Protein AF-A0A0F9FAR4-F1 (afdb_monomer_lite)

Organism: NCBI:txid412755

Secondary structure (DSSP, 8-state):
----EE-SS-HHHHHHHHHHH-THHHHHGGGEEE---EEEEEEE--TT-SS-PEEEEEEEEEEEE----EEES--TTS--EEE--SS---EEEEEEESSSBTT-S-EEEEES--PPP-SS--HHHHHHHHHHHHHHHHHHS-HHHHHHHHHHHHHH-SS--HHHHHHHTT---TTHHHHHHHHHHHH-BSSS--SSTTS-SSB-TT------HHHHHHHHHHHHTTSSB--

Structure (mmCIF, N/CA/C/O backbone):
data_AF-A0A0F9FAR4-F1
#
_entry.id   AF-A0A0F9FAR4-F1
#
loop_
_atom_site.group_PDB
_atom_site.id
_atom_site.type_symbol
_atom_site.label_atom_id
_atom_site.label_alt_id
_atom_site.label_comp_id
_atom_site.label_asym_id
_atom_site.label_entity_id
_atom_site.label_seq_id
_atom_site.pdbx_PDB_ins_c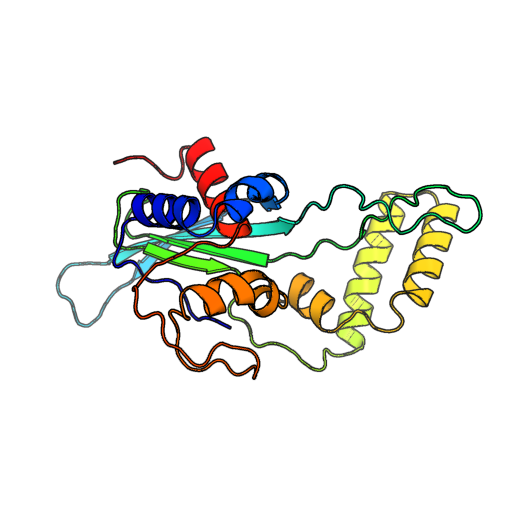ode
_atom_site.Cartn_x
_atom_site.Cartn_y
_atom_site.Cartn_z
_atom_site.occupancy
_atom_site.B_iso_or_equiv
_atom_site.auth_seq_id
_atom_site.auth_comp_id
_atom_site.auth_asym_id
_atom_site.auth_atom_id
_atom_site.pdbx_PDB_model_num
ATOM 1 N N . MET A 1 1 ? -12.520 2.841 -6.872 1.00 35.97 1 MET A N 1
ATOM 2 C CA . MET A 1 1 ? -11.633 2.098 -5.944 1.00 35.97 1 MET A CA 1
ATOM 3 C C . MET A 1 1 ? -12.341 2.056 -4.601 1.00 35.97 1 MET A C 1
ATOM 5 O O . MET A 1 1 ? -13.096 2.980 -4.362 1.00 35.97 1 MET A O 1
ATOM 9 N N . PRO A 1 2 ? -12.183 1.017 -3.770 1.00 42.47 2 PRO A N 1
ATOM 10 C CA . PRO A 1 2 ? -12.856 0.988 -2.475 1.00 42.47 2 PRO A CA 1
ATOM 11 C C . PRO A 1 2 ? -12.345 2.124 -1.585 1.00 42.47 2 PRO A C 1
ATOM 13 O O . PRO A 1 2 ? -11.135 2.349 -1.514 1.00 42.47 2 PRO A O 1
ATOM 16 N N . ASP A 1 3 ? -13.271 2.843 -0.954 1.00 46.16 3 ASP A N 1
ATOM 17 C CA . ASP A 1 3 ? -13.009 4.199 -0.461 1.00 46.16 3 ASP A CA 1
ATOM 18 C C . ASP A 1 3 ? -12.265 4.263 0.885 1.00 46.16 3 ASP A C 1
ATOM 20 O O . ASP A 1 3 ? -11.496 5.200 1.086 1.00 46.16 3 ASP A O 1
ATOM 24 N N . ALA A 1 4 ? -12.415 3.273 1.775 1.00 55.19 4 ALA A N 1
ATOM 25 C CA . ALA A 1 4 ? -11.557 3.009 2.949 1.00 55.19 4 ALA A CA 1
ATOM 26 C C . ALA A 1 4 ? -12.190 1.934 3.845 1.00 55.19 4 ALA A C 1
ATOM 28 O O . ALA A 1 4 ? -13.387 2.005 4.112 1.00 55.19 4 ALA A O 1
ATOM 29 N N . ILE A 1 5 ? -11.399 1.018 4.415 1.00 61.22 5 ILE A N 1
ATOM 30 C CA . ILE A 1 5 ? -11.894 0.151 5.501 1.00 61.22 5 ILE A CA 1
ATOM 31 C C . ILE A 1 5 ? -12.055 1.043 6.735 1.00 61.22 5 ILE A C 1
ATOM 33 O O . ILE A 1 5 ? -11.088 1.712 7.095 1.00 61.22 5 ILE A O 1
ATOM 37 N N . ALA A 1 6 ? -13.233 1.075 7.364 1.00 60.16 6 ALA A N 1
ATOM 38 C CA . ALA A 1 6 ? -13.484 1.804 8.611 1.00 60.16 6 ALA A CA 1
ATOM 39 C C . ALA A 1 6 ? -13.771 0.825 9.761 1.00 60.16 6 ALA A C 1
ATOM 41 O O . ALA A 1 6 ? -14.422 -0.199 9.560 1.00 60.16 6 ALA A O 1
ATOM 42 N N . GLY A 1 7 ? -13.239 1.120 10.950 1.00 58.81 7 GLY A N 1
ATOM 43 C CA . GLY A 1 7 ? -13.216 0.173 12.060 1.00 58.81 7 GLY A CA 1
ATOM 44 C C . GLY A 1 7 ? -14.545 0.010 12.806 1.00 58.81 7 GLY A C 1
ATOM 45 O O . GLY A 1 7 ? -14.995 0.897 13.527 1.00 58.81 7 GLY A O 1
ATOM 46 N N . THR A 1 8 ? -15.129 -1.178 12.659 1.00 69.75 8 THR A N 1
ATOM 47 C CA . THR A 1 8 ? -16.046 -1.813 13.630 1.00 69.75 8 THR A CA 1
ATOM 48 C C . THR A 1 8 ? -15.292 -2.805 14.529 1.00 69.75 8 THR A C 1
ATOM 50 O O . THR A 1 8 ? -15.739 -3.131 15.621 1.00 69.75 8 THR A O 1
ATOM 53 N N . PHE A 1 9 ? -14.120 -3.256 14.076 1.00 80.81 9 PHE A N 1
ATOM 54 C CA . PHE A 1 9 ? -13.242 -4.216 14.742 1.00 80.81 9 PHE A CA 1
ATOM 55 C C . PHE A 1 9 ? -11.868 -3.590 14.970 1.00 80.81 9 PHE A C 1
ATOM 57 O O . PHE A 1 9 ? -11.457 -2.706 14.211 1.00 80.81 9 PHE A O 1
ATOM 64 N N . THR A 1 10 ? -11.127 -4.068 15.968 1.00 88.75 10 THR A N 1
ATOM 65 C CA . THR A 1 10 ? -9.727 -3.670 16.149 1.00 88.75 10 THR A CA 1
ATOM 66 C C . THR A 1 10 ? -8.869 -4.186 14.998 1.00 88.75 10 THR A C 1
ATOM 68 O O . THR A 1 10 ? -9.212 -5.156 14.314 1.00 88.75 10 THR A O 1
ATOM 71 N N . MET A 1 11 ? -7.717 -3.560 14.768 1.00 87.94 11 MET A N 1
ATOM 72 C CA . MET A 1 11 ? -6.791 -4.025 13.736 1.00 87.94 11 MET A CA 1
ATOM 73 C C . MET A 1 11 ? -6.292 -5.445 14.021 1.00 87.94 11 MET A C 1
ATOM 75 O O . MET A 1 11 ? -6.162 -6.243 13.091 1.00 87.94 11 MET A O 1
ATOM 79 N N . ARG A 1 12 ? -6.090 -5.786 15.302 1.00 90.88 12 ARG A N 1
ATOM 80 C CA . ARG A 1 12 ? -5.756 -7.145 15.751 1.00 90.88 12 ARG A CA 1
ATOM 81 C C . ARG A 1 12 ? -6.822 -8.160 15.327 1.00 90.88 12 ARG A C 1
ATOM 83 O O . ARG A 1 12 ? -6.486 -9.183 14.732 1.00 90.88 12 ARG A O 1
ATOM 90 N N . GLN A 1 13 ? -8.101 -7.857 15.558 1.00 89.31 13 GLN A N 1
ATOM 91 C CA . GLN A 1 13 ? -9.215 -8.717 15.139 1.00 89.31 13 GLN A CA 1
ATOM 92 C C . GLN A 1 13 ? -9.252 -8.891 13.617 1.00 89.31 13 GLN A C 1
ATOM 94 O O . GLN A 1 13 ? -9.409 -10.004 13.120 1.00 89.31 13 GLN A O 1
ATOM 99 N N . VAL A 1 14 ? -9.038 -7.815 12.858 1.00 86.62 14 VAL A N 1
ATOM 100 C CA . VAL A 1 14 ? -9.017 -7.895 11.392 1.00 86.62 14 VAL A CA 1
ATOM 101 C C . VAL A 1 14 ? -7.830 -8.709 10.869 1.00 86.62 14 VAL A C 1
ATOM 103 O O . VAL A 1 14 ? -7.988 -9.456 9.900 1.00 86.62 14 VAL A O 1
ATOM 106 N N . LEU A 1 15 ? -6.652 -8.624 11.493 1.00 89.12 15 LEU A N 1
ATOM 107 C CA . LEU A 1 15 ? -5.517 -9.494 11.163 1.00 89.12 15 LEU A CA 1
ATOM 108 C C . LEU A 1 15 ? -5.861 -10.966 11.414 1.00 89.12 15 LEU A C 1
ATOM 110 O O . LEU A 1 15 ? -5.633 -11.792 10.529 1.00 89.12 15 LEU A O 1
ATOM 114 N N . PHE A 1 16 ? -6.482 -11.273 12.556 1.00 89.56 16 PHE A N 1
ATOM 115 C CA . PHE A 1 16 ? -6.959 -12.618 12.870 1.00 89.56 16 PHE A CA 1
ATOM 116 C C . PHE A 1 16 ? -7.955 -13.125 11.816 1.00 89.56 16 PHE A C 1
ATOM 118 O O . PHE A 1 16 ? -7.740 -14.186 11.231 1.00 89.56 16 PHE A O 1
ATOM 125 N N . PHE A 1 17 ? -8.987 -12.347 11.472 1.00 84.12 17 PHE A N 1
ATOM 126 C CA . PHE A 1 17 ? -9.944 -12.722 10.422 1.00 84.12 17 PHE A CA 1
ATOM 127 C C . PHE A 1 17 ? -9.264 -12.925 9.069 1.00 84.12 17 PHE A C 1
ATOM 129 O O . PHE A 1 17 ? -9.535 -13.897 8.366 1.00 84.12 17 PHE A O 1
ATOM 136 N N . THR A 1 18 ? -8.329 -12.045 8.712 1.00 83.56 18 THR A N 1
ATOM 137 C CA . THR A 1 18 ? -7.575 -12.173 7.463 1.00 83.56 18 THR A CA 1
ATOM 138 C C . THR A 1 18 ? -6.786 -13.485 7.428 1.00 83.56 18 THR A C 1
ATOM 140 O O . THR A 1 18 ? -6.707 -14.114 6.375 1.00 83.56 18 THR A O 1
ATOM 143 N N . GLN A 1 19 ? -6.233 -13.926 8.561 1.00 86.38 19 GLN A N 1
ATOM 144 C CA . GLN A 1 19 ? -5.484 -15.178 8.657 1.00 86.38 19 GLN A CA 1
ATOM 145 C C . GLN A 1 19 ? -6.402 -16.396 8.542 1.00 86.38 19 GLN A C 1
ATOM 147 O O . GLN A 1 19 ? -6.060 -17.338 7.831 1.00 86.38 19 GLN A O 1
ATOM 152 N N . GLN A 1 20 ? -7.566 -16.356 9.196 1.00 84.62 20 GLN A N 1
ATOM 153 C CA . GLN A 1 20 ? -8.543 -17.447 9.183 1.00 84.62 20 GLN A CA 1
ATOM 154 C C . GLN A 1 20 ? -9.168 -17.650 7.797 1.00 84.62 20 GLN A C 1
ATOM 156 O O . GLN A 1 20 ? -9.237 -18.773 7.306 1.00 84.62 20 GLN A O 1
ATOM 161 N N . TYR A 1 21 ? -9.586 -16.567 7.136 1.00 76.69 21 TYR A N 1
ATOM 162 C CA . TYR A 1 21 ? -10.354 -16.653 5.889 1.00 76.69 21 TYR A CA 1
ATOM 163 C C . TYR A 1 21 ? -9.501 -16.520 4.625 1.00 76.69 21 TYR A C 1
ATOM 165 O O . TYR A 1 21 ? -9.891 -16.992 3.559 1.00 76.69 21 TYR A O 1
ATOM 173 N N . VAL A 1 22 ? -8.333 -15.873 4.710 1.00 77.56 22 VAL A N 1
ATOM 174 C CA . VAL A 1 22 ? -7.497 -15.561 3.540 1.00 77.56 22 VAL A CA 1
ATOM 175 C C . VAL A 1 22 ? -6.007 -15.781 3.838 1.00 77.56 22 VAL A C 1
ATOM 177 O O . VAL A 1 22 ? -5.154 -14.940 3.535 1.00 77.56 22 VAL A O 1
ATOM 180 N N . LYS A 1 23 ? -5.686 -16.948 4.419 1.00 78.69 23 LYS A N 1
ATOM 181 C CA . LYS A 1 23 ? -4.340 -17.350 4.879 1.00 78.69 23 LYS A CA 1
ATOM 182 C C . LYS A 1 23 ? -3.224 -17.087 3.867 1.00 78.69 23 LYS A C 1
ATOM 184 O O . LYS A 1 23 ? -2.159 -16.600 4.240 1.00 78.69 23 LYS A O 1
ATOM 189 N N . ASN A 1 24 ? -3.490 -17.308 2.578 1.00 77.00 24 ASN A N 1
ATOM 190 C CA . ASN A 1 24 ? -2.511 -17.094 1.510 1.00 77.00 24 ASN A CA 1
ATOM 191 C C . ASN A 1 24 ? -1.939 -15.660 1.475 1.00 77.00 24 ASN A C 1
ATOM 193 O O . ASN A 1 24 ? -0.857 -15.438 0.931 1.00 77.00 24 ASN A O 1
ATOM 197 N N . ARG A 1 25 ? -2.617 -14.662 2.053 1.00 77.94 25 ARG A N 1
ATOM 198 C CA . ARG A 1 25 ? -2.091 -13.297 2.160 1.00 77.94 25 ARG A CA 1
ATOM 199 C C . ARG A 1 25 ? -0.971 -13.203 3.191 1.00 77.94 25 ARG A C 1
ATOM 201 O O . ARG A 1 25 ? -0.009 -12.484 2.933 1.00 77.94 25 ARG A O 1
ATOM 208 N N . PHE A 1 26 ? -1.054 -13.959 4.286 1.00 82.75 26 PHE A N 1
ATOM 209 C CA . PHE A 1 26 ? 0.015 -14.069 5.281 1.00 82.75 26 PHE A CA 1
ATOM 210 C C . PHE A 1 26 ? 1.217 -14.871 4.763 1.00 82.75 26 PHE A C 1
ATOM 212 O O . PHE A 1 26 ? 2.359 -14.573 5.099 1.00 82.75 26 PHE A O 1
ATOM 219 N N . ASP A 1 27 ? 1.002 -15.817 3.855 1.00 80.44 27 ASP A N 1
ATOM 220 C CA . ASP A 1 27 ? 2.124 -16.527 3.224 1.00 80.44 27 ASP A CA 1
ATOM 221 C C . ASP A 1 27 ? 2.891 -15.623 2.242 1.00 80.44 27 ASP A C 1
ATOM 223 O O . ASP A 1 27 ? 4.081 -15.804 1.980 1.00 80.44 27 ASP A O 1
ATOM 227 N N . ASN A 1 28 ? 2.207 -14.615 1.692 1.00 79.81 28 ASN A N 1
ATOM 228 C CA . ASN A 1 28 ? 2.724 -13.777 0.616 1.00 79.81 28 ASN A CA 1
ATOM 229 C C . ASN A 1 28 ? 3.105 -12.349 1.034 1.00 79.81 28 ASN A C 1
ATOM 231 O O . ASN A 1 28 ? 3.725 -11.664 0.219 1.00 79.81 28 ASN A O 1
ATOM 235 N N . TYR A 1 29 ? 2.766 -11.874 2.241 1.00 83.31 29 TYR A N 1
ATOM 236 C CA . TYR A 1 29 ? 3.049 -10.482 2.642 1.00 83.31 29 TYR A CA 1
ATOM 237 C C . TYR A 1 29 ? 4.547 -10.187 2.714 1.00 83.31 29 TYR A C 1
ATOM 239 O O . TYR A 1 29 ? 4.961 -9.099 2.339 1.00 83.31 29 TYR A O 1
ATOM 247 N N . LYS A 1 30 ? 5.364 -11.174 3.109 1.00 82.19 30 LYS A N 1
ATOM 248 C CA . LYS A 1 30 ? 6.832 -11.053 3.181 1.00 82.19 30 LYS A CA 1
ATOM 249 C C . LYS A 1 30 ? 7.477 -10.768 1.822 1.00 82.19 30 LYS A C 1
ATOM 251 O O . LYS A 1 30 ? 8.630 -10.365 1.757 1.00 82.19 30 LYS A O 1
ATOM 256 N N . ARG A 1 31 ? 6.740 -11.003 0.730 1.00 80.31 31 ARG A N 1
ATOM 257 C CA . ARG A 1 31 ? 7.160 -10.663 -0.633 1.00 80.31 31 ARG A CA 1
ATOM 258 C C . ARG A 1 31 ? 6.918 -9.197 -0.960 1.00 80.31 31 ARG A C 1
ATOM 260 O O . ARG A 1 31 ? 7.240 -8.788 -2.061 1.00 80.31 31 ARG A O 1
ATOM 267 N N . ASP A 1 32 ? 6.287 -8.418 -0.092 1.00 82.25 32 ASP A N 1
ATOM 268 C CA . ASP A 1 32 ? 6.060 -7.000 -0.327 1.00 82.25 32 ASP A CA 1
ATOM 269 C C . ASP A 1 32 ? 7.103 -6.179 0.424 1.00 82.25 32 ASP A C 1
ATOM 271 O O . ASP A 1 32 ? 7.513 -6.506 1.534 1.00 82.25 32 ASP A O 1
ATOM 275 N N . VAL A 1 33 ? 7.523 -5.076 -0.181 1.00 83.06 33 VAL A N 1
ATOM 276 C CA . VAL A 1 33 ? 8.472 -4.150 0.429 1.00 83.06 33 VAL A CA 1
ATOM 277 C C . VAL A 1 33 ? 7.731 -2.879 0.793 1.00 83.06 33 VAL A C 1
ATOM 279 O O . VAL A 1 33 ? 7.087 -2.261 -0.055 1.00 83.06 33 VAL A O 1
ATOM 282 N N . THR A 1 34 ? 7.841 -2.486 2.057 1.00 85.94 34 THR A N 1
ATOM 283 C CA . THR A 1 34 ? 7.361 -1.203 2.577 1.00 85.94 34 THR A CA 1
ATOM 284 C C . THR A 1 34 ? 8.511 -0.201 2.502 1.00 85.94 34 THR A C 1
ATOM 286 O O . THR A 1 34 ? 9.611 -0.466 2.985 1.00 85.94 34 THR A O 1
ATOM 289 N N . LYS A 1 35 ? 8.291 0.935 1.839 1.00 87.25 35 LYS A N 1
ATOM 290 C CA . LYS A 1 35 ? 9.260 2.036 1.759 1.00 87.25 35 LYS A CA 1
ATOM 291 C C . LYS A 1 35 ? 9.172 2.922 3.005 1.00 87.25 35 LYS A C 1
ATOM 293 O O . LYS A 1 35 ? 8.500 2.592 3.980 1.00 87.25 35 LYS A O 1
ATOM 298 N N . ARG A 1 36 ? 9.868 4.062 2.957 1.00 88.88 36 ARG A N 1
ATOM 299 C CA . ARG A 1 36 ? 9.870 5.087 4.003 1.00 88.88 36 ARG A CA 1
ATOM 300 C C . ARG A 1 36 ? 8.461 5.323 4.549 1.00 88.88 36 ARG A C 1
ATOM 302 O O . ARG A 1 36 ? 7.532 5.587 3.788 1.00 88.88 36 ARG A O 1
ATOM 309 N N . ILE A 1 37 ? 8.360 5.240 5.868 1.00 92.25 37 ILE A N 1
ATOM 310 C CA . ILE A 1 37 ? 7.143 5.494 6.625 1.00 92.25 37 ILE A CA 1
ATOM 311 C C . ILE A 1 37 ? 7.134 6.970 7.012 1.00 92.25 37 ILE A C 1
ATOM 313 O O . ILE A 1 37 ? 8.150 7.517 7.445 1.00 92.25 37 ILE A O 1
ATOM 317 N N . VAL A 1 38 ? 5.994 7.622 6.813 1.00 93.12 38 VAL A N 1
ATOM 318 C CA . VAL A 1 38 ? 5.755 9.014 7.191 1.00 93.12 38 VAL A CA 1
ATOM 319 C C . VAL A 1 38 ? 4.572 9.038 8.145 1.00 93.12 38 VAL A C 1
ATOM 321 O O . VAL A 1 38 ? 3.494 8.562 7.805 1.00 93.12 38 VAL A O 1
ATOM 324 N N . ILE A 1 39 ? 4.770 9.601 9.334 1.00 93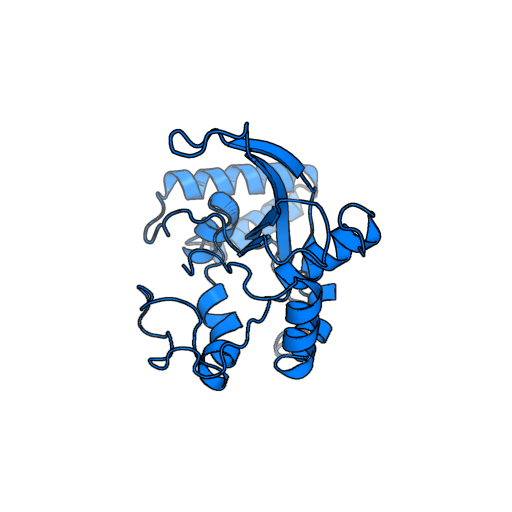.06 39 ILE A N 1
ATOM 325 C CA . ILE A 1 39 ? 3.717 9.762 10.338 1.00 93.06 39 ILE A CA 1
ATOM 326 C C . ILE A 1 39 ? 3.359 11.243 10.400 1.00 93.06 39 ILE A C 1
ATOM 328 O O . ILE A 1 39 ? 4.224 12.091 10.608 1.00 93.06 39 ILE A O 1
ATOM 332 N N . LYS A 1 40 ? 2.079 11.556 10.216 1.00 93.19 40 LYS A N 1
ATOM 333 C CA . LYS A 1 40 ? 1.523 12.906 10.301 1.00 93.19 40 LYS A CA 1
ATOM 334 C C . LYS A 1 40 ? 0.544 12.960 11.464 1.00 93.19 40 LYS A C 1
ATOM 336 O O . LYS A 1 40 ? -0.393 12.166 11.519 1.00 93.19 40 LYS A O 1
ATOM 341 N N . ARG A 1 41 ? 0.730 13.917 12.371 1.00 91.31 41 ARG A N 1
ATOM 342 C CA . ARG A 1 41 ? -0.263 14.255 13.397 1.00 91.31 41 ARG A CA 1
ATOM 343 C C . ARG A 1 41 ? -1.211 15.301 12.812 1.00 91.31 41 ARG A C 1
ATOM 345 O O . ARG A 1 41 ? -0.783 16.401 12.484 1.00 91.31 41 ARG A O 1
ATOM 352 N N . ILE A 1 42 ? -2.477 14.944 12.652 1.00 88.06 42 ILE A N 1
ATOM 353 C CA . ILE A 1 42 ? -3.527 15.784 12.077 1.00 88.06 42 ILE A CA 1
ATOM 354 C C . ILE A 1 42 ? -4.462 16.205 13.205 1.00 88.06 42 ILE A C 1
ATOM 356 O O . ILE A 1 42 ? -5.053 15.359 13.870 1.00 88.06 42 ILE A O 1
ATOM 360 N N . GLN A 1 43 ? -4.624 17.507 13.405 1.00 82.88 43 GLN A N 1
ATOM 361 C CA . GLN A 1 43 ? -5.652 18.046 14.290 1.00 82.88 43 GLN A CA 1
ATOM 362 C C . GLN A 1 43 ? -6.881 18.392 13.448 1.00 82.88 43 GLN A C 1
ATOM 364 O O . GLN A 1 43 ? -6.795 19.180 12.508 1.00 82.88 43 GLN A O 1
ATOM 369 N N . LYS A 1 44 ? -8.023 17.770 13.750 1.00 74.00 44 LYS A N 1
ATOM 370 C CA . LYS A 1 44 ? -9.314 18.103 13.145 1.00 74.00 44 LYS A CA 1
ATOM 371 C C . LYS A 1 44 ? -10.183 18.826 14.157 1.00 74.00 44 LYS A C 1
ATOM 373 O O . LYS A 1 44 ? -10.594 18.242 15.159 1.00 74.00 44 LYS A O 1
ATOM 378 N N . TYR A 1 45 ? -10.506 20.071 13.841 1.00 64.06 45 TYR A N 1
ATOM 379 C CA . TYR A 1 45 ? -11.548 20.820 14.524 1.00 64.06 45 TYR A CA 1
ATOM 380 C C . TYR A 1 45 ? -12.888 20.461 13.890 1.00 64.06 45 TYR A C 1
ATOM 382 O O . TYR A 1 45 ? -13.055 20.537 12.673 1.00 64.06 45 TYR A O 1
ATOM 390 N N . LYS A 1 46 ? -13.821 20.001 14.717 1.00 61.69 46 LYS A N 1
ATOM 391 C CA . LYS A 1 46 ? -15.203 19.748 14.325 1.00 61.69 46 LYS A CA 1
ATOM 392 C C . LYS A 1 46 ? -16.045 20.889 14.877 1.00 61.69 46 LYS A C 1
ATOM 394 O O . LYS A 1 46 ? -16.096 21.054 16.090 1.00 61.69 46 LYS A O 1
ATOM 399 N N . ALA A 1 47 ? -16.646 21.681 13.990 1.00 55.38 47 ALA A N 1
ATOM 400 C CA . ALA A 1 47 ? -17.449 22.847 14.370 1.00 55.38 47 ALA A CA 1
ATOM 401 C C . ALA A 1 47 ? -18.676 22.472 15.229 1.00 55.38 47 ALA A C 1
ATOM 403 O O . ALA A 1 47 ? -19.189 23.298 15.970 1.00 55.38 47 ALA A O 1
ATOM 404 N N . ASP A 1 48 ? -19.109 21.213 15.156 1.00 59.09 48 ASP A N 1
ATOM 405 C CA . ASP A 1 48 ? -20.300 20.634 15.778 1.00 59.09 48 ASP A CA 1
ATOM 406 C C . ASP A 1 48 ? -20.038 19.897 17.110 1.00 59.09 48 ASP A C 1
ATOM 408 O O . ASP A 1 48 ? -20.960 19.304 17.668 1.00 59.09 48 ASP A O 1
ATOM 412 N N . ARG A 1 49 ? -18.805 19.896 17.647 1.00 56.56 49 ARG A N 1
ATOM 413 C CA . ARG A 1 49 ? -18.492 19.259 18.944 1.00 56.56 49 ARG A CA 1
ATOM 414 C C . ARG A 1 49 ? -17.753 20.206 19.899 1.00 56.56 49 ARG A C 1
ATOM 416 O O . ARG A 1 49 ? -16.565 20.459 19.687 1.00 56.56 49 ARG A O 1
ATOM 423 N N . PRO A 1 50 ? -18.390 20.667 20.992 1.00 52.53 50 PRO A N 1
ATOM 424 C CA . PRO A 1 50 ? -17.714 21.435 22.031 1.00 52.53 50 PRO A CA 1
ATOM 425 C C . PRO A 1 50 ? -16.881 20.479 22.901 1.00 52.53 50 PRO A C 1
ATOM 427 O O . PRO A 1 50 ? -17.389 19.856 23.826 1.00 52.53 50 PRO A O 1
ATOM 430 N N . GLY A 1 51 ? -15.607 20.280 22.550 1.00 56.62 51 GLY A N 1
ATOM 431 C CA . GLY A 1 51 ? -14.721 19.364 23.291 1.00 56.62 51 GLY A CA 1
ATOM 432 C C . GLY A 1 51 ? -13.244 19.354 22.880 1.00 56.62 51 GLY A C 1
ATOM 433 O O . GLY A 1 51 ? -12.502 18.473 23.302 1.00 56.62 51 GLY A O 1
ATOM 434 N N . GLY A 1 52 ? -12.801 20.317 22.064 1.00 60.56 52 GLY A N 1
ATOM 435 C CA . GLY A 1 52 ? -11.409 20.427 21.612 1.00 60.56 52 GLY A CA 1
ATOM 436 C C . GLY A 1 52 ? -11.081 19.651 20.322 1.00 60.56 52 GLY A C 1
ATOM 437 O O . GLY A 1 52 ? -11.923 18.932 19.774 1.00 60.56 52 GLY A O 1
ATOM 438 N N . PRO A 1 53 ? -9.865 19.830 19.770 1.00 71.06 53 PRO A N 1
ATOM 439 C CA . PRO A 1 53 ? -9.468 19.218 18.505 1.00 71.06 53 PRO A CA 1
ATOM 440 C C . PRO A 1 53 ? -9.366 17.694 18.615 1.00 71.06 53 PRO A C 1
ATOM 442 O O . PRO A 1 53 ? -8.709 17.158 19.504 1.00 71.06 53 PRO A O 1
ATOM 445 N N . THR A 1 54 ? -9.936 16.976 17.645 1.00 76.25 54 THR A N 1
ATOM 446 C CA . THR A 1 54 ? -9.680 15.539 17.486 1.00 76.25 54 THR A CA 1
ATOM 447 C C . THR A 1 54 ? -8.283 15.348 16.901 1.00 76.25 54 THR A C 1
ATOM 449 O O . THR A 1 54 ? -8.006 15.815 15.794 1.00 76.25 54 THR A O 1
ATOM 452 N N . ILE A 1 55 ? -7.403 14.653 17.619 1.00 82.94 55 ILE A N 1
ATOM 453 C CA . ILE A 1 55 ? -6.080 14.280 17.110 1.00 82.94 55 ILE A CA 1
ATOM 454 C C . ILE A 1 55 ? -6.207 12.958 16.353 1.00 82.94 55 ILE A C 1
ATOM 456 O O . ILE A 1 55 ? -6.740 11.983 16.870 1.00 82.94 55 ILE A O 1
ATOM 460 N N . LEU A 1 56 ? -5.704 12.934 15.123 1.00 88.12 56 LEU A N 1
ATOM 461 C CA . LEU A 1 56 ? -5.570 11.740 14.303 1.00 88.12 56 LEU A CA 1
ATOM 462 C C . LEU A 1 56 ? -4.108 11.558 13.904 1.00 88.12 56 LEU A C 1
ATOM 464 O O . LEU A 1 56 ? -3.413 12.518 13.573 1.00 88.12 56 LEU A O 1
ATOM 468 N N . PHE A 1 57 ? -3.651 10.317 13.869 1.00 90.81 57 PHE A N 1
ATOM 469 C CA . PHE A 1 57 ? -2.357 9.937 13.325 1.00 90.81 57 PHE A CA 1
ATOM 470 C C . PHE A 1 57 ? -2.568 9.313 11.953 1.00 90.81 57 PHE A C 1
ATOM 472 O O . PHE A 1 57 ? -3.206 8.271 11.834 1.00 90.81 57 PHE A O 1
ATOM 479 N N . GLN A 1 58 ? -2.036 9.948 10.913 1.00 92.50 58 GLN A N 1
ATOM 480 C CA . GLN A 1 58 ? -2.016 9.413 9.560 1.00 92.50 58 GLN A CA 1
ATOM 481 C C . GLN A 1 58 ? -0.626 8.863 9.257 1.00 92.50 58 GLN A C 1
ATOM 483 O O . GLN A 1 58 ? 0.352 9.605 9.206 1.00 92.50 58 GLN A O 1
ATOM 488 N N . VAL A 1 59 ? -0.553 7.556 9.054 1.00 92.62 59 VAL A N 1
ATOM 489 C CA . VAL A 1 59 ? 0.664 6.821 8.738 1.00 92.62 59 VAL A CA 1
ATOM 490 C C . VAL A 1 59 ? 0.623 6.450 7.262 1.00 92.62 59 VAL A C 1
ATOM 492 O O . VAL A 1 59 ? -0.277 5.747 6.804 1.00 92.62 59 VAL A O 1
ATOM 495 N N . GLU A 1 60 ? 1.596 6.936 6.508 1.00 92.25 60 GLU A N 1
ATOM 496 C CA . GLU A 1 60 ? 1.709 6.743 5.068 1.00 92.25 60 GLU A CA 1
ATOM 497 C C . GLU A 1 60 ? 2.978 5.968 4.738 1.00 92.25 60 GLU A C 1
ATOM 499 O O . GLU A 1 60 ? 4.041 6.192 5.316 1.00 92.25 60 GLU A O 1
ATOM 504 N N . SER A 1 61 ? 2.885 5.085 3.753 1.00 91.38 61 SER A N 1
ATOM 505 C CA . SER A 1 61 ? 4.043 4.488 3.104 1.00 91.38 61 SER A CA 1
ATOM 506 C C . SER A 1 61 ? 3.714 4.148 1.653 1.00 91.38 61 SER A C 1
ATOM 508 O O . SER A 1 61 ? 2.562 4.205 1.222 1.00 91.38 61 SER A O 1
ATOM 510 N N . LYS A 1 62 ? 4.738 3.768 0.893 1.00 86.94 62 LYS A N 1
ATOM 511 C CA . LYS A 1 62 ? 4.578 3.113 -0.404 1.00 86.94 62 LYS A CA 1
ATOM 512 C C . LYS A 1 62 ? 4.945 1.647 -0.265 1.00 86.94 62 LYS A C 1
ATOM 514 O O . LYS A 1 62 ? 6.031 1.327 0.213 1.00 86.94 62 LYS A O 1
ATOM 519 N N . SER A 1 63 ? 4.070 0.765 -0.723 1.00 85.31 63 SER A N 1
ATOM 520 C CA . SER A 1 63 ? 4.334 -0.667 -0.810 1.00 85.31 63 SER A CA 1
ATOM 521 C C . SER A 1 63 ? 4.469 -1.092 -2.266 1.00 85.31 63 SER A C 1
ATOM 523 O O . SER A 1 63 ? 3.757 -0.583 -3.124 1.00 85.31 63 SER A O 1
ATOM 525 N N . TYR A 1 64 ? 5.364 -2.029 -2.560 1.00 83.25 64 TYR A N 1
ATOM 526 C CA . TYR A 1 64 ? 5.426 -2.677 -3.869 1.00 83.25 64 TYR A CA 1
ATOM 527 C C . TYR A 1 64 ? 5.707 -4.170 -3.714 1.00 83.25 64 TYR A C 1
ATOM 529 O O . TYR A 1 64 ? 6.388 -4.573 -2.768 1.00 83.25 64 TYR A O 1
ATOM 537 N N . PRO A 1 65 ? 5.194 -5.010 -4.623 1.00 76.88 65 PRO A N 1
ATOM 538 C CA . PRO A 1 65 ? 5.483 -6.428 -4.597 1.00 76.88 65 PRO A CA 1
ATOM 539 C C . PRO A 1 65 ? 6.905 -6.685 -5.099 1.00 76.88 65 PRO A C 1
ATOM 541 O O . PRO A 1 65 ? 7.263 -6.327 -6.221 1.00 76.88 65 PRO A O 1
ATOM 544 N N . GLN A 1 66 ? 7.709 -7.349 -4.282 1.00 71.88 66 GLN A N 1
ATOM 545 C CA . GLN A 1 66 ? 8.954 -7.984 -4.678 1.00 71.88 66 GLN A CA 1
ATOM 546 C C . GLN A 1 66 ? 8.639 -9.393 -5.169 1.00 71.88 66 GLN A C 1
ATOM 548 O O . GLN A 1 66 ? 8.579 -10.378 -4.433 1.00 71.88 66 GLN A O 1
ATOM 553 N N . TYR A 1 67 ? 8.416 -9.486 -6.471 1.00 62.19 67 TYR A N 1
ATOM 554 C CA . TYR A 1 67 ? 8.424 -10.772 -7.135 1.00 62.19 67 TYR A CA 1
ATOM 555 C C . TYR A 1 67 ? 9.862 -11.295 -7.131 1.00 62.19 67 TYR A C 1
ATOM 557 O O . TYR A 1 67 ? 10.734 -10.711 -7.782 1.00 62.19 67 TYR A O 1
ATOM 565 N N . ASN A 1 68 ? 10.114 -12.390 -6.404 1.00 54.06 68 ASN A N 1
ATOM 566 C CA . ASN A 1 68 ? 11.238 -13.269 -6.734 1.00 54.06 68 ASN A CA 1
ATOM 567 C C . ASN A 1 68 ? 11.170 -13.564 -8.239 1.00 54.06 68 ASN A C 1
ATOM 569 O O . ASN A 1 68 ? 10.054 -13.604 -8.770 1.00 54.06 68 ASN A O 1
ATOM 573 N N . PRO A 1 69 ? 12.307 -13.728 -8.940 1.00 50.53 69 PRO A N 1
ATOM 574 C CA . PRO A 1 69 ? 12.281 -13.980 -10.374 1.00 50.53 69 PRO A CA 1
ATOM 575 C C . PRO A 1 69 ? 11.314 -15.131 -10.649 1.00 50.53 69 PRO A C 1
ATOM 577 O O . PRO A 1 69 ? 11.531 -16.255 -10.198 1.00 50.53 69 PRO A O 1
ATOM 580 N N . TYR A 1 70 ? 10.213 -14.844 -11.347 1.00 47.41 70 TYR A N 1
ATOM 581 C CA . TYR A 1 70 ? 9.351 -15.909 -11.821 1.00 47.41 70 TYR A CA 1
ATOM 582 C C . TYR A 1 70 ? 10.152 -16.605 -12.907 1.00 47.41 70 TYR A C 1
ATOM 584 O O . TYR A 1 70 ? 10.553 -15.980 -13.895 1.00 47.41 70 TYR A O 1
ATOM 592 N N . PHE A 1 71 ? 10.430 -17.889 -12.713 1.00 45.22 71 PHE A N 1
ATOM 593 C CA . PHE A 1 71 ? 10.898 -18.704 -13.813 1.00 45.22 71 PHE A CA 1
ATOM 594 C C . PHE A 1 71 ? 9.756 -18.778 -14.826 1.00 45.22 71 PHE A C 1
ATOM 596 O O . PHE A 1 71 ? 8.708 -19.370 -14.576 1.00 45.22 71 PHE A O 1
ATOM 603 N N . THR A 1 72 ? 9.925 -18.089 -15.948 1.00 49.62 72 THR A N 1
ATOM 604 C CA . THR A 1 72 ? 9.000 -18.201 -17.078 1.00 49.62 72 THR A CA 1
ATOM 605 C C . THR A 1 72 ? 9.113 -19.589 -17.706 1.00 49.62 72 THR A C 1
ATOM 607 O O . THR A 1 72 ? 10.053 -20.339 -17.420 1.00 49.62 72 THR A O 1
ATOM 610 N N . ARG A 1 73 ? 8.135 -19.935 -18.558 1.00 50.16 73 ARG A N 1
ATOM 611 C CA . ARG A 1 73 ? 8.127 -21.168 -19.362 1.00 50.16 73 ARG A CA 1
ATOM 612 C C . ARG A 1 73 ? 9.531 -21.419 -19.928 1.00 50.16 73 ARG A C 1
ATOM 614 O O . ARG A 1 73 ? 10.151 -20.484 -20.441 1.00 50.16 73 ARG A O 1
ATOM 621 N N . LYS A 1 74 ? 10.022 -22.658 -19.795 1.00 60.31 74 LYS A N 1
ATOM 622 C CA . LYS A 1 74 ? 11.342 -23.067 -20.298 1.00 60.31 74 LYS A CA 1
ATOM 623 C C . LYS A 1 74 ? 11.507 -22.587 -21.745 1.00 60.31 74 LYS A C 1
ATOM 625 O O . LYS A 1 74 ? 10.568 -22.690 -22.537 1.00 60.31 74 LYS A O 1
ATOM 630 N N . ASP A 1 75 ? 12.667 -22.021 -22.075 1.00 66.00 75 ASP A N 1
ATOM 631 C CA . ASP A 1 75 ? 12.966 -21.649 -23.458 1.00 66.00 75 ASP A CA 1
ATOM 632 C C . ASP A 1 75 ? 12.998 -22.900 -24.361 1.00 66.00 75 ASP A C 1
ATOM 634 O O . ASP A 1 75 ? 12.933 -24.034 -23.884 1.00 66.00 75 ASP A O 1
ATOM 638 N N . LYS A 1 76 ? 13.127 -22.715 -25.682 1.00 66.00 76 LYS A N 1
ATOM 639 C CA . LYS A 1 76 ? 13.226 -23.832 -26.645 1.00 66.00 76 LYS A CA 1
ATOM 640 C C . LYS A 1 76 ? 14.391 -24.806 -26.356 1.00 66.00 76 LYS A C 1
ATOM 642 O O . LYS A 1 76 ? 14.476 -25.839 -27.002 1.00 66.00 76 LYS A O 1
ATOM 647 N N . ARG A 1 77 ? 15.292 -24.475 -25.420 1.00 73.12 77 ARG A N 1
ATOM 648 C CA . ARG A 1 77 ? 16.445 -25.274 -24.981 1.00 73.12 77 ARG A CA 1
ATOM 649 C C . ARG A 1 77 ? 16.287 -25.795 -23.543 1.00 73.12 77 ARG A C 1
ATOM 651 O O . ARG A 1 77 ? 17.263 -26.223 -22.941 1.00 73.12 77 ARG A O 1
ATOM 658 N N . GLY A 1 78 ? 15.086 -25.727 -22.964 1.00 70.75 78 GLY A N 1
ATOM 659 C CA . GLY A 1 78 ? 14.790 -26.264 -21.634 1.00 70.75 78 GLY A CA 1
ATOM 660 C C . GLY A 1 78 ? 15.227 -25.387 -20.454 1.00 70.75 78 GLY A C 1
ATOM 661 O O . GLY A 1 78 ? 15.023 -25.784 -19.305 1.00 70.75 78 GLY A O 1
ATOM 662 N N . ARG A 1 79 ? 15.790 -24.194 -20.688 1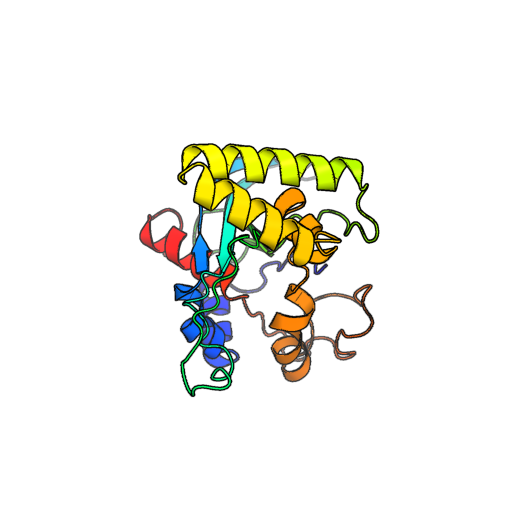.00 69.69 79 ARG A N 1
ATOM 663 C CA . ARG A 1 79 ? 16.314 -23.330 -19.618 1.00 69.69 79 ARG A CA 1
ATOM 664 C C . ARG A 1 79 ? 15.215 -22.459 -19.030 1.00 69.69 79 ARG A C 1
ATOM 666 O O . ARG A 1 79 ? 14.442 -21.836 -19.761 1.00 69.69 79 ARG A O 1
ATOM 673 N N . LEU A 1 80 ? 15.171 -22.379 -17.703 1.00 56.59 80 LEU A N 1
ATOM 674 C CA . LEU A 1 80 ? 14.271 -21.470 -17.003 1.00 56.59 80 LEU A CA 1
ATOM 675 C C . LEU A 1 80 ? 14.759 -20.031 -17.207 1.00 56.59 80 LEU A C 1
ATOM 677 O O . LEU A 1 80 ? 15.869 -19.676 -16.815 1.00 56.59 80 LEU A O 1
ATOM 681 N N . ARG A 1 81 ? 13.933 -19.185 -17.824 1.00 51.31 81 ARG A N 1
ATOM 682 C CA . ARG A 1 81 ? 14.229 -17.755 -17.937 1.00 51.31 81 ARG A CA 1
ATOM 683 C C . ARG A 1 81 ? 13.764 -17.054 -16.669 1.00 51.31 81 ARG A C 1
ATOM 685 O O . ARG A 1 81 ? 12.559 -16.995 -16.416 1.00 51.31 81 ARG A O 1
ATOM 692 N N . SER A 1 82 ? 14.702 -16.507 -15.898 1.00 55.19 82 SER A N 1
ATOM 693 C CA . SER A 1 82 ? 14.380 -15.584 -14.813 1.00 55.19 82 SER A CA 1
ATOM 694 C C . SER A 1 82 ? 13.774 -14.315 -15.413 1.00 55.19 82 SER A C 1
ATOM 696 O O . SER A 1 82 ? 14.413 -13.584 -16.170 1.00 55.19 82 SER A O 1
ATOM 698 N N . TYR A 1 83 ? 12.499 -14.068 -15.121 1.00 51.47 83 TYR A N 1
ATOM 699 C CA . TYR A 1 83 ? 11.854 -12.807 -15.451 1.00 51.47 83 TYR A CA 1
ATOM 700 C C . TYR A 1 83 ? 11.573 -12.050 -14.162 1.00 51.47 83 TYR A C 1
ATOM 702 O O . TYR A 1 83 ? 10.800 -12.491 -13.310 1.00 51.47 83 TYR A O 1
ATOM 710 N N . GLN A 1 84 ? 12.203 -10.890 -14.036 1.00 53.50 84 GLN A N 1
ATOM 711 C CA . GLN A 1 84 ? 11.898 -9.917 -13.004 1.00 53.50 84 GLN A CA 1
ATOM 712 C C . GLN A 1 84 ? 11.469 -8.629 -13.703 1.00 53.50 84 GLN A C 1
ATOM 714 O O . GLN A 1 84 ? 12.199 -8.107 -14.549 1.00 53.50 84 GLN A O 1
ATOM 719 N N . ARG A 1 85 ? 10.268 -8.128 -13.385 1.00 52.94 85 ARG A N 1
ATOM 720 C CA . ARG A 1 85 ? 9.868 -6.786 -13.825 1.00 52.94 85 ARG A CA 1
ATOM 721 C C . ARG A 1 85 ? 10.841 -5.783 -13.203 1.00 52.94 85 ARG A C 1
ATOM 723 O O . ARG A 1 85 ? 11.046 -5.792 -11.993 1.00 52.94 85 ARG A O 1
ATOM 730 N N . THR A 1 86 ? 11.442 -4.936 -14.032 1.00 56.31 86 THR A N 1
ATOM 731 C CA . THR A 1 86 ? 12.362 -3.874 -13.594 1.00 56.31 86 THR A CA 1
ATOM 732 C C . THR A 1 86 ? 11.617 -2.680 -13.007 1.00 56.31 86 THR A C 1
ATOM 734 O O . THR A 1 86 ? 12.183 -1.923 -12.221 1.00 56.31 86 THR A O 1
ATOM 737 N N . THR A 1 87 ? 10.343 -2.526 -13.367 1.00 58.50 87 THR A N 1
ATOM 738 C CA . THR A 1 87 ? 9.500 -1.416 -12.943 1.00 58.50 87 THR A CA 1
ATOM 739 C C . THR A 1 87 ? 8.667 -1.809 -11.717 1.00 58.50 87 THR A C 1
ATOM 741 O O . THR A 1 87 ? 7.782 -2.661 -11.828 1.00 58.50 87 THR A O 1
ATOM 744 N N . PRO A 1 88 ? 8.941 -1.235 -10.532 1.00 64.19 88 PRO A N 1
ATOM 745 C CA . PRO A 1 88 ? 8.183 -1.526 -9.320 1.00 64.19 88 PRO A CA 1
ATOM 746 C C . PRO A 1 88 ? 6.781 -0.906 -9.377 1.00 64.19 88 PRO A C 1
ATOM 748 O O . PRO A 1 88 ? 6.618 0.271 -9.701 1.00 64.19 88 PRO A O 1
ATOM 751 N N . HIS A 1 89 ? 5.767 -1.697 -9.023 1.00 72.88 89 HIS A N 1
ATOM 752 C CA . HIS A 1 89 ? 4.392 -1.219 -8.899 1.00 72.88 89 HIS A CA 1
ATOM 753 C C . HIS A 1 89 ? 4.197 -0.630 -7.505 1.00 72.88 89 HIS A C 1
ATOM 755 O O . HIS A 1 89 ? 4.056 -1.382 -6.540 1.00 72.88 89 HIS A O 1
ATOM 761 N N . TYR A 1 90 ? 4.238 0.694 -7.392 1.00 78.31 90 TYR A N 1
ATOM 762 C CA . TYR A 1 90 ? 4.065 1.367 -6.112 1.00 78.31 90 TYR A CA 1
ATOM 763 C C . TYR A 1 90 ? 2.586 1.575 -5.796 1.00 78.31 90 TYR A C 1
ATOM 765 O O . TYR A 1 90 ? 1.831 2.139 -6.578 1.00 78.31 90 TYR A O 1
ATOM 773 N N . TYR A 1 91 ? 2.190 1.168 -4.602 1.00 83.06 91 TYR A N 1
ATOM 774 C CA . TYR A 1 91 ? 0.866 1.399 -4.051 1.00 83.06 91 TYR A CA 1
ATOM 775 C C . TYR A 1 91 ? 1.003 2.246 -2.797 1.00 83.06 91 TYR A C 1
ATOM 777 O O . TYR A 1 91 ? 1.816 1.932 -1.925 1.00 83.06 91 TYR A O 1
ATOM 785 N N . ASP A 1 92 ? 0.202 3.299 -2.684 1.00 82.69 92 ASP A N 1
ATOM 786 C CA . ASP A 1 92 ? 0.156 4.066 -1.443 1.00 82.69 92 ASP A CA 1
ATOM 787 C C . ASP A 1 92 ? -0.565 3.235 -0.375 1.00 82.69 92 ASP A C 1
ATOM 789 O O . ASP A 1 92 ? -1.693 2.800 -0.578 1.00 82.69 92 ASP A O 1
ATOM 793 N N . CYS A 1 93 ? 0.065 3.007 0.770 1.00 86.19 93 CYS A N 1
ATOM 794 C CA . CYS A 1 93 ? -0.581 2.431 1.941 1.00 86.19 93 CYS A CA 1
ATOM 795 C C . CYS A 1 93 ? -0.799 3.553 2.948 1.00 86.19 93 CYS A C 1
ATOM 797 O O . CYS A 1 93 ? 0.160 4.195 3.376 1.00 86.19 93 CYS A O 1
ATOM 799 N N . ILE A 1 94 ? -2.055 3.798 3.315 1.00 88.25 94 ILE A N 1
ATOM 800 C CA . ILE A 1 94 ? -2.402 4.839 4.281 1.00 88.25 94 ILE A CA 1
ATOM 801 C C . ILE A 1 94 ? -3.257 4.226 5.376 1.00 88.25 94 ILE A C 1
ATOM 803 O O . ILE A 1 94 ? -4.278 3.597 5.091 1.00 88.25 94 ILE A O 1
ATOM 807 N N . LEU A 1 95 ? -2.834 4.441 6.615 1.00 89.69 95 LEU A N 1
ATOM 808 C CA . LEU A 1 95 ? -3.573 4.119 7.822 1.00 89.69 95 LEU A CA 1
ATOM 809 C C . LEU A 1 95 ? -3.837 5.404 8.605 1.00 89.69 95 LEU A C 1
ATOM 811 O O . LEU A 1 95 ? -2.977 6.274 8.696 1.00 89.69 95 LEU A O 1
ATOM 815 N N . GLN A 1 96 ? -5.028 5.527 9.165 1.00 89.44 96 GLN A N 1
ATOM 816 C CA . GLN A 1 96 ? -5.408 6.598 10.072 1.00 89.44 96 GLN A CA 1
ATOM 817 C C . GLN A 1 96 ? -5.866 5.977 11.380 1.00 89.44 96 GLN A C 1
ATOM 819 O O . GLN A 1 96 ? -6.624 5.012 11.352 1.00 89.44 96 GLN A O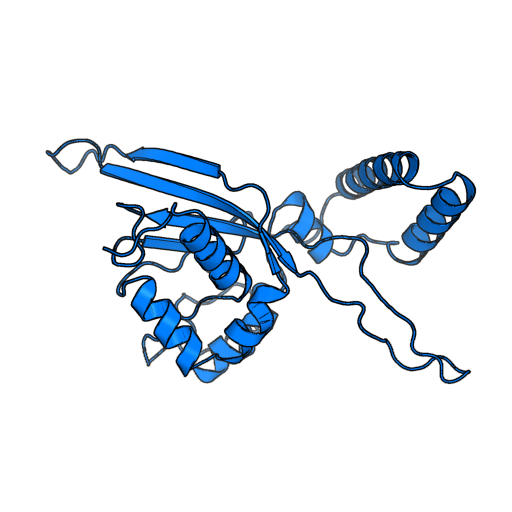 1
ATOM 824 N N . PHE A 1 97 ? -5.444 6.555 12.495 1.00 88.94 97 PHE A N 1
ATOM 825 C CA . PHE A 1 97 ? -5.829 6.134 13.835 1.00 88.94 97 PHE A CA 1
ATOM 826 C C . PHE A 1 97 ? -6.139 7.350 14.704 1.00 88.94 97 PHE A C 1
ATOM 828 O O . PHE A 1 97 ? -5.592 8.427 14.476 1.00 88.94 97 PHE A O 1
ATOM 835 N N . ASP A 1 98 ? -6.960 7.178 15.730 1.00 86.56 98 ASP A N 1
ATOM 836 C CA . ASP A 1 98 ? -7.055 8.115 16.855 1.00 86.56 98 ASP A CA 1
ATOM 837 C C . ASP A 1 98 ? -5.855 7.989 17.813 1.00 86.56 98 ASP A C 1
ATOM 839 O O . ASP A 1 98 ? -5.321 8.985 18.295 1.00 86.56 98 ASP A O 1
ATOM 843 N N . ARG A 1 99 ? -5.367 6.761 18.011 1.00 88.19 99 ARG A N 1
ATOM 844 C CA . ARG A 1 99 ? -4.160 6.406 18.764 1.00 88.19 99 ARG A CA 1
ATOM 845 C C . ARG A 1 99 ? -3.370 5.337 18.016 1.00 88.19 99 ARG A C 1
ATOM 847 O O . ARG A 1 99 ? -3.959 4.437 17.428 1.00 88.19 99 ARG A O 1
ATOM 854 N N . LEU A 1 100 ? -2.040 5.404 18.051 1.00 90.69 100 LEU A N 1
ATOM 855 C CA . LEU A 1 100 ? -1.155 4.440 17.378 1.00 90.69 100 LEU A CA 1
ATOM 856 C C . LEU A 1 100 ? -1.136 3.070 18.090 1.00 90.69 100 LEU A C 1
ATOM 858 O O . LEU A 1 100 ? -0.137 2.664 18.681 1.00 90.69 100 LEU A O 1
ATOM 862 N N . SER A 1 101 ? -2.259 2.360 18.040 1.00 91.38 101 SER A N 1
ATOM 863 C CA . SER A 1 101 ? -2.459 1.054 18.664 1.00 91.38 101 SER A CA 1
ATOM 864 C C . SER A 1 101 ? -3.190 0.109 17.718 1.00 91.38 101 SER A C 1
ATOM 866 O O . SER A 1 101 ? -4.085 0.528 16.984 1.00 91.38 101 SER A O 1
ATOM 868 N N . ILE A 1 102 ? -2.840 -1.178 17.755 1.00 91.94 102 ILE A N 1
ATOM 869 C CA . ILE A 1 102 ? -3.571 -2.213 17.004 1.00 91.94 102 ILE A CA 1
ATOM 870 C C . ILE A 1 102 ? -4.914 -2.584 17.642 1.00 91.94 102 ILE A C 1
ATOM 872 O O . ILE A 1 102 ? -5.745 -3.228 16.998 1.00 91.94 102 ILE A O 1
ATOM 876 N N . ASP A 1 103 ? -5.135 -2.139 18.878 1.00 92.31 103 ASP A N 1
ATOM 877 C CA . ASP A 1 103 ? -6.303 -2.449 19.697 1.00 92.31 103 ASP A CA 1
ATOM 878 C C . ASP A 1 103 ? -7.329 -1.302 19.714 1.00 92.31 103 ASP A C 1
ATOM 880 O O . ASP A 1 103 ? -8.345 -1.371 20.400 1.00 92.31 103 ASP A O 1
ATOM 884 N N . THR A 1 104 ? -7.113 -0.231 18.939 1.00 86.62 104 THR A N 1
ATOM 885 C CA . THR A 1 104 ? -8.176 0.749 18.671 1.00 86.62 104 THR A CA 1
ATOM 886 C C . THR A 1 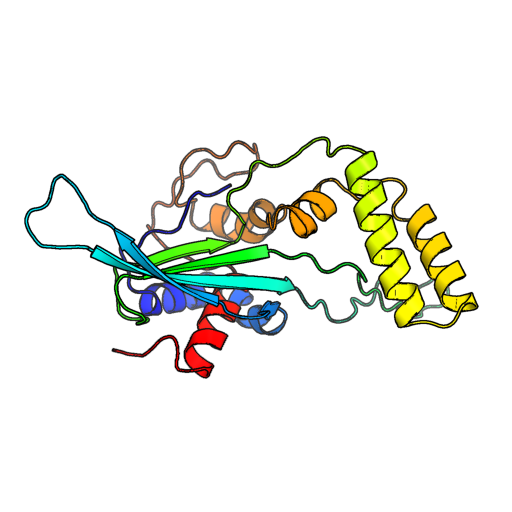104 ? -9.147 0.225 17.615 1.00 86.62 104 THR A C 1
ATOM 888 O O . THR A 1 104 ? -8.740 -0.371 16.615 1.00 86.62 104 THR A O 1
ATOM 891 N N . VAL A 1 105 ? -10.440 0.486 17.810 1.00 85.12 105 VAL A N 1
ATOM 892 C CA . VAL A 1 105 ? -11.470 0.326 16.770 1.00 85.12 105 VAL A CA 1
ATOM 893 C C . VAL A 1 105 ? -11.562 1.567 15.880 1.00 85.12 105 VAL A C 1
ATOM 895 O O . VAL A 1 105 ? -12.122 1.516 14.792 1.00 85.12 105 VAL A O 1
ATOM 898 N N . HIS A 1 106 ? -10.977 2.693 16.290 1.00 85.56 106 HIS A N 1
ATOM 899 C CA . HIS A 1 106 ? -11.041 3.955 15.559 1.00 85.56 106 HIS A CA 1
ATOM 900 C C . HIS A 1 106 ? -9.883 4.083 14.574 1.00 85.56 106 HIS A C 1
ATOM 902 O O . HIS A 1 106 ? -9.008 4.943 14.690 1.00 85.56 106 HIS A O 1
ATOM 908 N N . TRP A 1 107 ? -9.907 3.221 13.562 1.00 86.38 107 TRP A N 1
ATOM 909 C CA . TRP A 1 107 ? -8.939 3.251 12.480 1.00 86.38 107 TRP A CA 1
ATOM 910 C C . TRP A 1 107 ? -9.606 3.274 11.108 1.00 86.38 107 TRP A C 1
ATOM 912 O O . TRP A 1 107 ? -10.765 2.883 10.928 1.00 86.38 107 TRP A O 1
ATOM 922 N N . ARG A 1 108 ? -8.853 3.766 10.122 1.00 83.88 108 ARG A N 1
ATOM 923 C CA . ARG A 1 108 ? -9.199 3.688 8.703 1.00 83.88 108 ARG A CA 1
ATOM 924 C C . ARG A 1 108 ? -7.989 3.281 7.888 1.00 83.88 108 ARG A C 1
ATOM 926 O O . ARG A 1 108 ? -6.877 3.699 8.193 1.00 83.88 108 ARG A O 1
ATOM 933 N N . GLY A 1 109 ? -8.195 2.493 6.841 1.00 81.38 109 GLY A N 1
ATOM 934 C CA . GLY A 1 109 ? -7.098 2.013 6.005 1.00 81.38 109 GLY A CA 1
ATOM 935 C C . GLY A 1 109 ? -7.431 1.988 4.523 1.00 81.38 109 GLY A C 1
ATOM 936 O O . GLY A 1 109 ? -8.550 1.652 4.134 1.00 81.38 109 GLY A O 1
ATOM 937 N N . ARG A 1 110 ? -6.437 2.294 3.684 1.00 78.88 110 ARG A N 1
ATOM 938 C CA . ARG A 1 110 ? -6.523 2.125 2.228 1.00 78.88 110 ARG A CA 1
ATOM 939 C C . ARG A 1 110 ? -5.201 1.679 1.609 1.00 78.88 110 ARG A C 1
ATOM 941 O O . ARG A 1 110 ? -4.125 2.075 2.056 1.00 78.88 110 ARG A O 1
ATOM 948 N N . VAL A 1 111 ? -5.312 0.890 0.542 1.00 77.75 111 VAL A N 1
ATOM 949 C CA . VAL A 1 111 ? -4.221 0.614 -0.399 1.00 77.75 111 VAL A CA 1
ATOM 950 C C . VAL A 1 111 ? -4.598 1.244 -1.734 1.00 77.75 111 VAL A C 1
ATOM 952 O O . VAL A 1 111 ? -5.611 0.883 -2.327 1.00 77.75 111 VAL A O 1
ATOM 955 N N . GLY A 1 112 ? -3.788 2.183 -2.197 1.00 75.62 112 GLY A N 1
ATOM 956 C CA . GLY A 1 112 ? -4.101 3.103 -3.276 1.00 75.62 112 GLY A CA 1
ATOM 957 C C . GLY A 1 112 ? -4.179 4.551 -2.784 1.00 75.62 112 GLY A C 1
ATOM 958 O O . GLY A 1 112 ? -4.589 4.842 -1.659 1.00 75.62 112 GLY A O 1
ATOM 959 N N . SER A 1 113 ? -3.828 5.486 -3.659 1.00 70.06 113 SER A N 1
ATOM 960 C CA . SER A 1 113 ? -3.812 6.926 -3.370 1.00 70.06 113 SER A CA 1
ATOM 961 C C . SER A 1 113 ? -5.184 7.611 -3.348 1.00 70.06 113 SER A C 1
ATOM 963 O O . SER A 1 113 ? -5.263 8.816 -3.099 1.00 70.06 113 SER A O 1
ATOM 965 N N . GLY A 1 114 ? -6.268 6.889 -3.650 1.00 65.81 114 GLY A N 1
ATOM 966 C CA . GLY A 1 114 ? -7.607 7.463 -3.834 1.00 65.81 114 GLY A CA 1
ATOM 967 C C . GLY A 1 114 ? -7.731 8.425 -5.026 1.00 65.81 114 GLY A C 1
ATOM 968 O O . GLY A 1 114 ? -8.794 9.000 -5.225 1.00 65.81 114 GLY A O 1
ATOM 969 N N . LYS A 1 115 ? -6.669 8.614 -5.824 1.00 72.62 115 LYS A N 1
ATOM 970 C CA . LYS A 1 115 ? -6.718 9.416 -7.051 1.00 72.62 115 LYS A CA 1
ATOM 971 C C . LYS A 1 115 ? -7.587 8.731 -8.107 1.00 72.62 115 LYS A C 1
ATOM 973 O O . LYS A 1 115 ? -7.723 7.505 -8.124 1.00 72.62 115 LYS A O 1
ATOM 978 N N . VAL A 1 116 ? -8.126 9.537 -9.017 1.00 72.62 116 VAL A N 1
ATOM 979 C CA . VAL A 1 116 ? -8.906 9.055 -10.162 1.00 72.62 116 VAL A CA 1
ATOM 980 C C . VAL A 1 116 ? -8.004 8.254 -11.101 1.00 72.62 116 VAL A C 1
ATOM 982 O O . VAL A 1 116 ? -6.882 8.665 -11.406 1.00 72.62 116 VAL A O 1
ATOM 985 N N . TRP A 1 117 ? -8.501 7.102 -11.554 1.00 72.19 117 TRP A N 1
ATOM 986 C CA . TRP A 1 117 ? -7.829 6.305 -12.574 1.00 72.19 117 TRP A CA 1
ATOM 987 C C . TRP A 1 117 ? -7.786 7.069 -13.895 1.00 72.19 117 TRP A C 1
ATOM 989 O O . TRP A 1 117 ? -8.819 7.476 -14.423 1.00 72.19 117 TRP A O 1
ATOM 999 N N . ILE A 1 118 ? -6.592 7.233 -14.455 1.00 70.19 118 ILE A N 1
ATOM 1000 C CA . ILE A 1 118 ? -6.408 7.908 -15.736 1.00 70.19 118 ILE A CA 1
ATOM 1001 C C . ILE A 1 118 ? -6.378 6.842 -16.829 1.00 70.19 118 ILE A C 1
ATOM 1003 O O . ILE A 1 118 ? -5.344 6.211 -17.023 1.00 70.19 118 ILE A O 1
ATOM 1007 N N . ALA A 1 119 ? -7.502 6.639 -17.525 1.00 68.00 119 ALA A N 1
ATOM 1008 C CA . ALA A 1 119 ? -7.634 5.633 -18.588 1.00 68.00 119 ALA A CA 1
ATOM 1009 C C . ALA A 1 119 ? -6.754 5.934 -19.812 1.00 68.00 119 ALA A C 1
ATOM 1011 O O . ALA A 1 119 ? -6.258 5.021 -20.462 1.00 68.00 119 ALA A O 1
ATOM 1012 N N . HIS A 1 120 ? -6.508 7.214 -20.091 1.00 70.19 120 HIS A N 1
ATOM 1013 C CA . HIS A 1 120 ? -5.683 7.657 -21.214 1.00 70.19 120 HIS A CA 1
ATOM 1014 C C . HIS A 1 120 ? -4.637 8.667 -20.727 1.00 70.19 120 HIS A C 1
ATOM 1016 O O . HIS A 1 120 ? -4.826 9.878 -20.862 1.00 70.19 120 HIS A O 1
ATOM 1022 N N . PRO A 1 121 ? -3.543 8.208 -20.090 1.00 70.38 121 PRO A N 1
ATOM 1023 C CA . PRO A 1 121 ? -2.509 9.115 -19.619 1.00 70.38 121 PRO A CA 1
ATOM 1024 C C . PRO A 1 121 ? -1.837 9.825 -20.796 1.00 70.38 121 PRO A C 1
ATOM 1026 O O . PRO A 1 121 ? -1.549 9.219 -21.828 1.00 70.38 121 PRO A O 1
ATOM 1029 N N . SER A 1 122 ? -1.575 11.126 -20.635 1.00 71.88 122 SER A N 1
ATOM 1030 C CA . SER A 1 122 ? -0.907 11.920 -21.671 1.00 71.88 122 SER A CA 1
ATOM 1031 C C . SER A 1 122 ? 0.431 11.290 -22.063 1.00 71.88 122 SER A C 1
ATOM 1033 O O . SER A 1 122 ? 1.286 11.024 -21.211 1.00 71.88 122 SER A O 1
ATOM 1035 N N . GLN A 1 123 ? 0.647 11.129 -23.370 1.00 67.31 123 GLN A N 1
ATOM 1036 C CA . GLN A 1 123 ? 1.890 10.590 -23.924 1.00 67.31 123 GLN A CA 1
ATOM 1037 C C . GLN A 1 123 ? 3.119 11.422 -23.525 1.00 67.31 123 GLN A C 1
ATOM 1039 O O . GLN A 1 123 ? 4.212 10.879 -23.393 1.00 67.31 123 GLN A O 1
ATOM 1044 N N . GLN A 1 124 ? 2.964 12.727 -23.271 1.00 67.50 124 GLN A N 1
ATOM 1045 C CA . GLN A 1 124 ? 4.054 13.568 -22.760 1.00 67.50 124 GLN A CA 1
ATOM 1046 C C . GLN A 1 124 ? 4.461 13.180 -21.330 1.00 67.50 124 GLN A C 1
ATOM 1048 O O . GLN A 1 124 ? 5.654 13.082 -21.044 1.00 67.50 124 GLN A O 1
ATOM 1053 N N . LYS A 1 125 ? 3.493 12.879 -20.452 1.00 65.62 125 LYS A N 1
ATOM 1054 C CA . LYS A 1 125 ? 3.766 12.417 -19.079 1.00 65.62 125 LYS A CA 1
ATOM 1055 C C . LYS A 1 125 ? 4.416 11.030 -19.074 1.00 65.62 125 LYS A C 1
ATOM 1057 O O . LYS A 1 125 ? 5.354 10.797 -18.319 1.00 65.62 125 LYS A O 1
ATOM 1062 N N . ILE A 1 126 ? 3.996 10.142 -19.977 1.00 64.12 126 ILE A N 1
ATOM 1063 C CA . ILE A 1 126 ? 4.652 8.840 -20.190 1.00 64.12 126 ILE A CA 1
ATOM 1064 C C . ILE A 1 126 ? 6.105 9.033 -20.656 1.00 64.12 126 ILE A C 1
ATOM 1066 O O . ILE A 1 126 ? 7.025 8.415 -20.118 1.00 64.12 126 ILE A O 1
ATOM 1070 N N . LYS A 1 127 ? 6.342 9.944 -21.612 1.00 64.31 127 LYS A N 1
ATOM 1071 C CA . LYS A 1 127 ? 7.693 10.302 -22.078 1.00 64.31 127 LYS A CA 1
ATOM 1072 C C . LYS A 1 127 ? 8.571 10.871 -20.956 1.00 64.31 127 LYS A C 1
ATOM 1074 O O . LYS A 1 127 ? 9.778 10.642 -20.981 1.00 64.31 127 LYS A O 1
ATOM 1079 N N . GLN A 1 128 ? 8.010 11.587 -19.980 1.00 62.97 128 GLN A N 1
ATOM 1080 C CA . GLN A 1 128 ? 8.759 12.103 -18.830 1.00 62.97 128 GLN A CA 1
ATOM 1081 C C . GLN A 1 128 ? 9.241 10.983 -17.894 1.00 62.97 128 GLN A C 1
ATOM 1083 O O . GLN A 1 128 ? 10.438 10.916 -17.624 1.00 62.97 128 GLN A O 1
ATOM 1088 N N . ILE A 1 129 ? 8.367 10.047 -17.503 1.00 61.69 129 ILE A N 1
ATOM 1089 C CA . ILE A 1 129 ? 8.750 8.851 -16.716 1.00 61.69 129 ILE A CA 1
ATOM 1090 C C . ILE A 1 129 ? 9.879 8.095 -17.416 1.00 61.69 129 ILE A C 1
ATOM 1092 O O . ILE A 1 129 ? 10.835 7.620 -16.801 1.00 61.69 129 ILE A O 1
ATOM 1096 N N . TYR A 1 130 ? 9.796 8.020 -18.741 1.00 63.34 130 TYR A N 1
ATOM 1097 C CA . TYR A 1 130 ? 10.806 7.377 -19.556 1.00 63.34 130 TYR A CA 1
ATOM 1098 C C . TYR A 1 130 ? 12.158 8.109 -19.522 1.00 63.34 130 TYR A C 1
ATOM 1100 O O . TYR A 1 130 ? 13.203 7.458 -19.484 1.00 63.34 130 TYR A O 1
ATOM 1108 N N . LYS A 1 131 ? 12.172 9.450 -19.482 1.00 66.31 131 LYS A N 1
ATOM 1109 C CA . LYS A 1 131 ? 13.401 10.239 -19.274 1.00 66.31 131 LYS A CA 1
ATOM 1110 C C . LYS A 1 131 ? 14.005 9.981 -17.892 1.00 66.31 131 LYS A C 1
ATOM 1112 O O . LYS A 1 131 ? 15.206 9.736 -17.810 1.00 66.31 131 LYS A O 1
ATOM 1117 N N . GLU A 1 132 ? 13.187 9.988 -16.844 1.00 67.31 132 GLU A N 1
ATOM 1118 C CA . GLU A 1 132 ? 13.617 9.747 -15.459 1.00 67.31 132 GLU A CA 1
ATOM 1119 C C . GLU A 1 132 ? 14.199 8.335 -15.291 1.00 67.31 132 GLU A C 1
ATOM 1121 O O . GLU A 1 132 ? 15.312 8.174 -14.793 1.00 67.31 132 GLU A O 1
ATOM 1126 N N . THR A 1 133 ? 13.514 7.320 -15.828 1.00 69.94 133 THR A N 1
ATOM 1127 C CA . THR A 1 133 ? 13.972 5.918 -15.828 1.00 69.94 133 THR A CA 1
ATOM 1128 C C . THR A 1 133 ? 15.302 5.752 -16.574 1.00 69.94 133 THR A C 1
ATOM 1130 O O . THR A 1 133 ? 16.211 5.069 -16.110 1.00 69.94 133 THR A O 1
ATOM 1133 N N . ARG A 1 134 ? 15.465 6.421 -17.724 1.00 72.94 134 ARG A N 1
ATOM 1134 C CA . ARG A 1 134 ? 16.726 6.408 -18.484 1.00 72.94 134 ARG A CA 1
ATOM 1135 C C . ARG A 1 134 ? 17.873 7.085 -17.740 1.00 72.94 134 ARG A C 1
ATOM 1137 O O . ARG A 1 134 ? 18.999 6.599 -17.810 1.00 72.94 134 ARG A O 1
ATOM 1144 N N . ALA A 1 135 ? 17.612 8.218 -17.089 1.00 76.56 135 ALA A N 1
ATOM 1145 C CA . ALA A 1 135 ? 18.612 8.924 -16.291 1.00 76.56 135 ALA A CA 1
ATOM 1146 C C . ALA A 1 135 ? 19.104 8.051 -15.132 1.00 76.56 135 ALA A C 1
ATOM 1148 O O . ALA A 1 135 ? 20.296 8.003 -14.851 1.00 76.56 135 ALA A O 1
ATOM 1149 N N . ASP A 1 136 ? 18.194 7.313 -14.511 1.00 75.31 136 ASP A N 1
ATOM 1150 C CA . ASP A 1 136 ? 18.510 6.368 -13.456 1.00 75.31 136 ASP A CA 1
ATOM 1151 C C . ASP A 1 136 ? 19.341 5.163 -13.950 1.00 75.31 136 ASP A C 1
ATOM 1153 O O . ASP A 1 136 ? 20.350 4.822 -13.337 1.00 75.31 136 ASP A O 1
ATOM 1157 N N . TRP A 1 137 ? 19.034 4.582 -15.114 1.00 79.00 137 TRP A N 1
ATOM 1158 C CA . TRP A 1 137 ? 19.878 3.533 -15.710 1.00 79.00 137 TRP A CA 1
ATOM 1159 C C . TRP A 1 137 ? 21.289 3.999 -16.040 1.00 79.00 137 TRP A C 1
ATOM 1161 O O . TRP A 1 137 ? 22.239 3.264 -15.784 1.00 79.00 137 TRP A O 1
ATOM 1171 N N . LYS A 1 138 ? 21.439 5.223 -16.558 1.00 82.62 138 LYS A N 1
ATOM 1172 C CA . LYS A 1 138 ? 22.758 5.819 -16.823 1.00 82.62 138 LYS A CA 1
ATOM 1173 C C . LYS A 1 138 ? 23.624 5.932 -15.567 1.00 82.62 138 LYS A C 1
ATOM 1175 O O . LYS A 1 138 ? 24.840 5.921 -15.686 1.00 82.62 138 LYS A O 1
ATOM 1180 N N . LYS A 1 139 ? 23.010 6.032 -14.383 1.00 83.81 139 LYS A N 1
ATOM 1181 C CA . LYS A 1 139 ? 23.724 6.045 -13.097 1.00 83.81 139 LYS A CA 1
ATOM 1182 C C . LYS A 1 139 ? 24.120 4.647 -12.614 1.00 83.81 139 LYS A C 1
ATOM 1184 O O . LYS A 1 139 ? 25.030 4.534 -11.806 1.00 83.81 139 LYS A O 1
ATOM 1189 N N . ARG A 1 140 ? 23.419 3.595 -13.054 1.00 74.31 140 ARG A N 1
ATOM 1190 C CA . ARG A 1 140 ? 23.552 2.228 -12.514 1.00 74.31 140 ARG A CA 1
ATOM 1191 C C . ARG A 1 140 ? 24.272 1.245 -13.434 1.00 74.31 140 ARG A C 1
ATOM 1193 O O . ARG A 1 140 ? 24.760 0.228 -12.953 1.00 74.31 140 ARG A O 1
ATOM 1200 N N . TYR A 1 141 ? 24.269 1.480 -14.743 1.00 83.25 141 TYR A N 1
ATOM 1201 C CA . TYR A 1 141 ? 24.707 0.508 -15.746 1.00 83.25 141 TYR A CA 1
ATOM 1202 C C . TYR A 1 141 ? 25.755 1.089 -16.697 1.00 83.25 141 TYR A C 1
ATOM 1204 O O . TYR A 1 141 ? 25.786 2.296 -16.931 1.00 83.25 141 TYR A O 1
ATOM 1212 N N . SER A 1 142 ? 26.572 0.209 -17.293 1.00 85.38 142 SER A N 1
ATOM 1213 C CA . SER A 1 142 ? 27.519 0.596 -18.344 1.00 85.38 142 SER A CA 1
ATOM 1214 C C . SER A 1 142 ? 26.793 1.140 -19.585 1.00 85.38 142 SER A C 1
ATOM 1216 O O . SER A 1 142 ? 25.626 0.792 -19.819 1.00 85.38 142 SER A O 1
ATOM 1218 N N . PRO A 1 143 ? 27.457 1.961 -20.418 1.00 86.12 143 PRO A N 1
ATOM 1219 C CA . PRO A 1 143 ? 26.858 2.534 -21.620 1.00 86.12 143 PRO A CA 1
ATOM 1220 C C . PRO A 1 143 ? 26.229 1.501 -22.568 1.00 86.12 143 PRO A C 1
ATOM 1222 O O . PRO A 1 143 ? 25.152 1.757 -23.111 1.00 86.12 143 PRO A O 1
ATOM 1225 N N . GLU A 1 144 ? 26.838 0.326 -22.747 1.00 84.44 144 GLU A N 1
ATOM 1226 C CA . GLU A 1 144 ? 26.305 -0.749 -23.597 1.00 84.44 144 GLU A CA 1
ATOM 1227 C C . GLU A 1 144 ? 25.005 -1.311 -23.019 1.00 84.44 144 GLU A C 1
ATOM 1229 O O . GLU A 1 144 ? 23.996 -1.426 -23.719 1.00 84.44 144 GLU A O 1
ATOM 1234 N N . ARG A 1 145 ? 24.990 -1.576 -21.710 1.00 78.94 145 ARG A N 1
ATOM 1235 C CA . ARG A 1 145 ? 23.822 -2.117 -21.012 1.00 78.94 145 ARG A CA 1
ATOM 1236 C C . ARG A 1 145 ? 22.673 -1.112 -20.962 1.00 78.94 145 ARG A C 1
ATOM 1238 O O . ARG A 1 145 ? 21.518 -1.498 -21.114 1.00 78.94 145 ARG A O 1
ATOM 1245 N N . VAL A 1 146 ? 22.968 0.184 -20.846 1.00 76.75 146 VAL A N 1
ATOM 1246 C CA . VAL A 1 146 ? 21.961 1.250 -20.980 1.00 76.75 146 VAL A CA 1
ATOM 1247 C C . VAL A 1 146 ? 21.324 1.231 -22.373 1.00 76.75 146 VAL A C 1
ATOM 1249 O O . VAL A 1 146 ? 20.102 1.346 -22.478 1.00 76.75 146 VAL A O 1
ATOM 1252 N N . ARG A 1 147 ? 22.110 1.070 -23.449 1.00 78.38 147 ARG A N 1
ATOM 1253 C CA . ARG A 1 147 ? 21.575 0.988 -24.824 1.00 78.38 147 ARG A CA 1
ATOM 1254 C C . ARG A 1 147 ? 20.675 -0.232 -25.001 1.00 78.38 147 ARG A C 1
ATOM 1256 O O . ARG A 1 147 ? 19.599 -0.105 -25.589 1.00 78.38 147 ARG A O 1
ATOM 1263 N N . GLU A 1 148 ? 21.073 -1.381 -24.459 1.00 80.88 148 GLU A N 1
ATOM 1264 C CA . GLU A 1 148 ? 20.246 -2.587 -24.479 1.00 80.88 148 GLU A CA 1
ATOM 1265 C C . GLU A 1 148 ? 18.930 -2.416 -23.722 1.00 80.88 148 GLU A C 1
ATOM 1267 O O . GLU A 1 148 ? 17.879 -2.760 -24.257 1.00 80.88 148 GLU A O 1
ATOM 1272 N N . GLU A 1 149 ? 18.957 -1.875 -22.502 1.00 74.75 149 GLU A N 1
ATOM 1273 C CA . GLU A 1 149 ? 17.742 -1.659 -21.709 1.00 74.75 149 GLU A CA 1
ATOM 1274 C C . GLU A 1 149 ? 16.825 -0.620 -22.365 1.00 74.75 149 GLU A C 1
ATOM 1276 O O . GLU A 1 149 ? 15.612 -0.811 -22.418 1.00 74.75 149 GLU A O 1
ATOM 1281 N N . ILE A 1 150 ? 17.384 0.428 -22.984 1.00 70.06 150 ILE A N 1
ATOM 1282 C CA . ILE A 1 150 ? 16.609 1.381 -23.790 1.00 70.06 150 ILE A CA 1
ATOM 1283 C C . ILE A 1 150 ? 15.919 0.679 -24.960 1.00 70.06 150 ILE A C 1
ATOM 1285 O O . ILE A 1 150 ? 14.740 0.947 -25.194 1.00 70.06 150 ILE A O 1
ATOM 1289 N N . LYS A 1 151 ? 16.623 -0.195 -25.689 1.00 76.62 151 LYS A N 1
ATOM 1290 C CA . LYS A 1 151 ? 16.062 -0.949 -26.818 1.00 76.62 151 LYS A CA 1
ATOM 1291 C C . LYS A 1 151 ? 14.967 -1.907 -26.344 1.00 76.62 151 LYS A C 1
ATOM 1293 O O . LYS A 1 151 ? 13.831 -1.780 -26.785 1.00 76.62 151 LYS A O 1
ATOM 1298 N N . LYS A 1 152 ? 15.259 -2.749 -25.345 1.00 73.94 152 LYS A N 1
ATOM 1299 C CA . LYS A 1 152 ? 14.290 -3.669 -24.722 1.00 73.94 152 LYS A CA 1
ATOM 1300 C C . LYS A 1 152 ? 13.049 -2.931 -24.223 1.00 73.94 152 LYS A C 1
ATOM 1302 O O . LYS A 1 152 ? 11.942 -3.427 -24.396 1.00 73.94 152 LYS A O 1
ATOM 1307 N N . GLN A 1 153 ? 13.209 -1.753 -23.622 1.00 67.88 153 GLN A N 1
ATOM 1308 C CA . GLN A 1 153 ? 12.089 -0.952 -23.137 1.00 67.88 153 GLN A CA 1
ATOM 1309 C C . GLN A 1 153 ? 11.303 -0.302 -24.274 1.00 67.88 153 GLN A C 1
ATOM 1311 O O . GLN A 1 153 ? 10.091 -0.230 -24.167 1.00 67.88 153 GLN A O 1
ATOM 1316 N N . LYS A 1 154 ? 11.929 0.150 -25.369 1.00 64.44 154 LYS A N 1
ATOM 1317 C CA . LYS A 1 154 ? 11.179 0.613 -26.554 1.00 64.44 154 LYS A CA 1
ATOM 1318 C C . LYS A 1 154 ? 10.342 -0.516 -27.157 1.00 64.44 154 LYS A C 1
ATOM 1320 O O . LYS A 1 154 ? 9.197 -0.283 -27.528 1.00 64.44 154 LYS A O 1
ATOM 1325 N N . ASP A 1 155 ? 10.907 -1.719 -27.196 1.00 64.94 155 ASP A N 1
ATOM 1326 C CA . ASP A 1 155 ? 10.260 -2.898 -27.771 1.00 64.94 155 ASP A CA 1
ATOM 1327 C C . ASP A 1 155 ? 9.130 -3.428 -26.867 1.00 64.94 155 ASP A C 1
ATOM 1329 O O . ASP A 1 155 ? 8.081 -3.837 -27.358 1.00 64.94 155 ASP A O 1
ATOM 1333 N N . ARG A 1 156 ? 9.308 -3.386 -25.535 1.00 55.53 156 ARG A N 1
ATOM 1334 C CA . ARG A 1 156 ? 8.313 -3.837 -24.537 1.00 55.53 156 ARG A CA 1
ATOM 1335 C C . ARG A 1 156 ? 7.271 -2.781 -24.176 1.00 55.53 156 ARG A C 1
ATOM 1337 O O . ARG A 1 156 ? 6.131 -3.125 -23.901 1.00 55.53 156 ARG A O 1
ATOM 1344 N N . ALA A 1 157 ? 7.676 -1.517 -24.132 1.00 50.16 157 ALA A N 1
ATOM 1345 C CA . ALA A 1 157 ? 6.898 -0.394 -23.619 1.00 50.16 157 ALA A CA 1
ATOM 1346 C C . ALA A 1 157 ? 6.543 0.594 -24.736 1.00 50.16 157 ALA A C 1
ATOM 1348 O O . ALA A 1 157 ? 6.593 1.810 -24.537 1.00 50.16 157 ALA A O 1
ATOM 1349 N N . LYS A 1 158 ? 6.151 0.080 -25.915 1.00 48.09 158 LYS A N 1
ATOM 1350 C CA . LYS A 1 158 ? 5.558 0.902 -26.989 1.00 48.09 158 LYS A CA 1
ATOM 1351 C C . LYS A 1 158 ? 4.390 1.749 -26.451 1.00 48.09 158 LYS A C 1
ATOM 1353 O O . LYS A 1 158 ? 4.187 2.870 -26.904 1.00 48.09 158 LYS A O 1
ATOM 1358 N N . TYR A 1 159 ? 3.741 1.252 -25.397 1.00 48.00 159 TYR A N 1
ATOM 1359 C CA . TYR A 1 159 ? 2.962 2.017 -24.434 1.00 48.00 159 TYR A CA 1
ATOM 1360 C C . TYR A 1 159 ? 3.410 1.571 -23.039 1.00 48.00 159 TYR A C 1
ATOM 1362 O O . TYR A 1 159 ? 3.446 0.373 -22.767 1.00 48.00 159 TYR A O 1
ATOM 1370 N N . LEU A 1 160 ? 3.782 2.499 -22.154 1.00 54.28 160 LEU A N 1
ATOM 1371 C CA . LEU A 1 160 ? 3.722 2.198 -20.724 1.00 54.28 160 LEU A CA 1
ATOM 1372 C C . LEU A 1 160 ? 2.247 1.884 -20.462 1.00 54.28 160 LEU A C 1
ATOM 1374 O O . LEU A 1 160 ? 1.399 2.712 -20.813 1.00 54.28 160 LEU A O 1
ATOM 1378 N N . ASP A 1 161 ? 1.931 0.672 -20.003 1.00 59.69 161 ASP A N 1
ATOM 1379 C CA . ASP A 1 161 ? 0.530 0.287 -19.898 1.00 59.69 161 ASP A CA 1
ATOM 1380 C C . ASP A 1 161 ? -0.183 1.212 -18.893 1.00 59.69 161 ASP A C 1
ATOM 1382 O O . ASP A 1 161 ? 0.423 1.826 -18.005 1.00 59.69 161 ASP A O 1
ATOM 1386 N N . ILE A 1 162 ? -1.484 1.408 -19.095 1.00 66.25 162 ILE A N 1
ATOM 1387 C CA . ILE A 1 162 ? -2.286 2.347 -18.301 1.00 66.25 162 ILE A CA 1
ATOM 1388 C C . ILE A 1 162 ? -2.181 2.005 -16.799 1.00 66.25 162 ILE A C 1
ATOM 1390 O O . ILE A 1 162 ? -2.222 2.902 -15.951 1.00 66.25 162 ILE A O 1
ATOM 1394 N N . GLY A 1 163 ? -1.985 0.725 -16.466 1.00 67.00 163 GLY A N 1
ATOM 1395 C CA . GLY A 1 163 ? -1.784 0.246 -15.104 1.00 67.00 163 GLY A CA 1
ATOM 1396 C C . GLY A 1 163 ? -0.456 0.676 -14.499 1.00 67.00 163 GLY A C 1
ATOM 1397 O O . GLY A 1 163 ? -0.446 1.195 -13.383 1.00 67.00 163 GLY A O 1
ATOM 1398 N N . ASP A 1 164 ? 0.639 0.555 -15.238 1.00 71.06 164 ASP A N 1
ATOM 1399 C CA . ASP A 1 164 ? 1.981 0.942 -14.824 1.00 71.06 164 ASP A CA 1
ATOM 1400 C C . ASP A 1 164 ? 2.057 2.447 -14.532 1.00 71.06 164 ASP A C 1
ATOM 1402 O O . ASP A 1 164 ? 2.676 2.845 -13.543 1.00 71.06 164 ASP A O 1
ATOM 1406 N N . TYR A 1 165 ? 1.389 3.288 -15.334 1.00 74.06 165 TYR A N 1
ATOM 1407 C CA . TYR A 1 165 ? 1.329 4.736 -15.101 1.00 74.06 165 TYR A CA 1
ATOM 1408 C C . TYR A 1 165 ? 0.564 5.063 -13.815 1.00 74.06 165 TYR A C 1
ATOM 1410 O O . TYR A 1 165 ? 1.058 5.790 -12.949 1.00 74.06 165 TYR A O 1
ATOM 1418 N N . ASN A 1 166 ? -0.651 4.523 -13.681 1.00 72.38 166 ASN A N 1
ATOM 1419 C CA . ASN A 1 166 ? -1.499 4.791 -12.524 1.00 72.38 166 ASN A CA 1
ATOM 1420 C C . ASN A 1 166 ? -0.880 4.232 -11.233 1.00 72.38 166 ASN A C 1
ATOM 1422 O O . ASN A 1 166 ? -0.960 4.868 -10.185 1.00 72.38 166 ASN A O 1
ATOM 1426 N N . SER A 1 167 ? -0.190 3.101 -11.314 1.00 74.75 167 SER A N 1
ATOM 1427 C CA . SER A 1 167 ? 0.611 2.545 -10.228 1.00 74.75 167 SER A CA 1
ATOM 1428 C C . SER A 1 167 ? 1.770 3.471 -9.850 1.00 74.75 167 SER A C 1
ATOM 1430 O O . SER A 1 167 ? 1.816 3.997 -8.743 1.00 74.75 167 SER A O 1
ATOM 1432 N N . GLN A 1 168 ? 2.675 3.785 -10.777 1.00 74.06 168 GLN A N 1
ATOM 1433 C CA . GLN A 1 168 ? 3.899 4.521 -10.444 1.00 74.06 168 GLN A CA 1
ATOM 1434 C C . GLN A 1 168 ? 3.662 5.982 -10.062 1.00 74.06 168 GLN A C 1
ATOM 1436 O O . GLN A 1 168 ? 4.221 6.465 -9.076 1.00 74.06 168 GLN A O 1
ATOM 1441 N N . VAL A 1 169 ? 2.858 6.695 -10.853 1.00 76.31 169 VAL A N 1
ATOM 1442 C CA . VAL A 1 169 ? 2.653 8.142 -10.695 1.00 76.31 169 VAL A CA 1
ATOM 1443 C C . VAL A 1 169 ? 1.544 8.415 -9.702 1.00 76.31 169 VAL A C 1
ATOM 1445 O O . VAL A 1 169 ? 1.673 9.249 -8.801 1.00 76.31 169 VAL A O 1
ATOM 1448 N N . ASN A 1 170 ? 0.428 7.712 -9.878 1.00 72.62 170 ASN A N 1
ATOM 1449 C CA . ASN A 1 170 ? -0.734 7.959 -9.058 1.00 72.62 170 ASN A CA 1
ATOM 1450 C C . ASN A 1 170 ? -0.718 7.121 -7.786 1.00 72.62 170 ASN A C 1
ATOM 1452 O O . ASN A 1 170 ? -1.490 7.470 -6.915 1.00 72.62 170 ASN A O 1
ATOM 1456 N N . GLY A 1 171 ? 0.125 6.098 -7.614 1.00 68.88 171 GLY A N 1
ATOM 1457 C CA . GLY A 1 171 ? 0.088 5.234 -6.426 1.00 68.88 171 GLY A CA 1
ATOM 1458 C C . GLY A 1 171 ? -1.185 4.384 -6.359 1.00 68.88 171 GLY A C 1
ATOM 1459 O O . GLY A 1 171 ? -1.610 3.984 -5.275 1.00 68.88 171 GLY A O 1
ATOM 1460 N N . ILE A 1 172 ? -1.856 4.185 -7.499 1.00 72.12 172 ILE A N 1
ATOM 1461 C CA . ILE A 1 172 ? -3.128 3.474 -7.620 1.00 72.12 172 ILE A CA 1
ATOM 1462 C C . ILE A 1 172 ? -2.865 1.979 -7.760 1.00 72.12 172 ILE A C 1
ATOM 1464 O O . ILE A 1 172 ? -2.125 1.537 -8.636 1.00 72.12 172 ILE A O 1
ATOM 1468 N N . ASN A 1 173 ? -3.554 1.177 -6.954 1.00 70.56 173 ASN A N 1
ATOM 1469 C CA . ASN A 1 173 ? -3.529 -0.268 -7.111 1.00 70.56 173 ASN A CA 1
ATOM 1470 C C . ASN A 1 173 ? -4.561 -0.724 -8.157 1.00 70.56 173 ASN A C 1
ATOM 1472 O O . ASN A 1 173 ? -5.677 -1.110 -7.814 1.00 70.56 173 ASN A O 1
ATOM 1476 N N . GLY A 1 174 ? -4.185 -0.668 -9.439 1.00 57.72 174 GLY A N 1
ATOM 1477 C CA . GLY A 1 174 ? -5.024 -1.144 -10.552 1.00 57.72 174 GLY A CA 1
ATOM 1478 C C . GLY A 1 174 ? -5.351 -2.639 -10.473 1.00 57.72 174 GLY A C 1
ATOM 1479 O O . GLY A 1 174 ? -6.429 -3.069 -10.875 1.00 57.72 174 GLY A O 1
ATOM 1480 N N . ASP A 1 175 ? -4.469 -3.416 -9.846 1.00 57.84 175 ASP A N 1
ATOM 1481 C CA . ASP A 1 175 ? -4.657 -4.848 -9.630 1.00 57.84 175 ASP A CA 1
ATOM 1482 C C . ASP A 1 175 ? -5.508 -5.163 -8.394 1.00 57.84 175 ASP A C 1
ATOM 1484 O O . ASP A 1 175 ? -5.750 -6.334 -8.107 1.00 57.84 175 ASP A O 1
ATOM 1488 N N . PHE A 1 176 ? -5.938 -4.166 -7.614 1.00 59.53 176 PHE A N 1
ATOM 1489 C CA . PHE A 1 176 ? -6.624 -4.413 -6.346 1.00 59.53 176 PHE A CA 1
ATOM 1490 C C . PHE A 1 176 ? -7.914 -5.204 -6.543 1.00 59.53 176 PHE A C 1
ATOM 1492 O O . PHE A 1 176 ? -8.174 -6.151 -5.804 1.00 59.53 176 PHE A O 1
ATOM 1499 N N . ILE A 1 177 ? -8.675 -4.854 -7.584 1.00 54.06 177 ILE A N 1
ATOM 1500 C CA . ILE A 1 177 ? -9.909 -5.546 -7.963 1.00 54.06 177 ILE A CA 1
ATOM 1501 C C . ILE A 1 177 ? -9.594 -7.004 -8.289 1.00 54.06 177 ILE A C 1
ATOM 1503 O O . ILE A 1 177 ? -10.191 -7.894 -7.701 1.00 54.06 177 ILE A O 1
ATOM 1507 N N . PHE A 1 178 ? -8.597 -7.269 -9.134 1.00 51.25 178 PHE A N 1
ATOM 1508 C CA . PHE A 1 178 ? -8.219 -8.631 -9.515 1.00 51.25 178 PHE A CA 1
ATOM 1509 C C . PHE A 1 178 ? -7.642 -9.441 -8.346 1.00 51.25 178 PHE A C 1
ATOM 1511 O O . PHE A 1 178 ? -8.004 -10.597 -8.158 1.00 51.25 178 PHE A O 1
ATOM 1518 N N . ARG A 1 179 ? -6.786 -8.847 -7.510 1.00 57.03 179 ARG A N 1
ATOM 1519 C CA . ARG A 1 179 ? -6.101 -9.536 -6.400 1.00 57.03 179 ARG A CA 1
ATOM 1520 C C . ARG A 1 179 ? -6.978 -9.734 -5.169 1.00 57.03 179 ARG A C 1
ATOM 1522 O O . ARG A 1 179 ? -6.659 -10.575 -4.330 1.00 57.03 179 ARG A O 1
ATOM 1529 N N . CYS A 1 180 ? -8.040 -8.949 -5.021 1.00 61.12 180 CYS A N 1
ATOM 1530 C CA . CYS A 1 180 ? -9.038 -9.129 -3.972 1.00 61.12 180 CYS A CA 1
ATOM 1531 C C . CYS A 1 180 ? -10.333 -9.764 -4.485 1.00 61.12 180 CYS A C 1
ATOM 1533 O O . CYS A 1 180 ? -11.130 -10.161 -3.645 1.00 61.12 180 CYS A O 1
ATOM 1535 N N . SER A 1 181 ? -10.497 -9.937 -5.804 1.00 60.72 181 SER A N 1
ATOM 1536 C CA . SER A 1 181 ? -11.693 -10.506 -6.444 1.00 60.72 181 SER A CA 1
ATOM 1537 C C . SER A 1 181 ? -12.125 -11.825 -5.819 1.00 60.72 181 SER A C 1
ATOM 1539 O O . SER A 1 181 ? -13.279 -11.946 -5.441 1.00 60.72 181 SER A O 1
ATOM 1541 N N . PHE A 1 182 ? -11.204 -12.774 -5.625 1.00 62.78 182 PHE A N 1
ATOM 1542 C CA . PHE A 1 182 ? -11.521 -14.061 -5.007 1.00 62.78 182 PHE A CA 1
ATOM 1543 C C . PHE A 1 182 ? -12.037 -13.900 -3.573 1.00 62.78 182 PHE A C 1
ATOM 1545 O O . PHE A 1 182 ? -13.075 -14.445 -3.229 1.00 62.78 182 PHE A O 1
ATOM 1552 N N . ALA A 1 183 ? -11.357 -13.103 -2.742 1.00 64.12 183 ALA A N 1
ATOM 1553 C CA . ALA A 1 183 ? -11.812 -12.851 -1.372 1.00 64.12 183 ALA A CA 1
ATOM 1554 C C . ALA A 1 183 ? -13.168 -12.121 -1.350 1.00 64.12 183 ALA A C 1
ATOM 1556 O O . ALA A 1 183 ? -14.014 -12.413 -0.513 1.00 64.12 183 ALA A O 1
ATOM 1557 N N . TRP A 1 184 ? -13.389 -11.201 -2.290 1.00 67.12 184 TRP A N 1
ATOM 1558 C CA . TRP A 1 184 ? -14.660 -10.497 -2.468 1.00 67.12 184 TRP A CA 1
ATOM 1559 C C . TRP A 1 184 ? -15.766 -11.412 -2.960 1.00 67.12 184 TRP A C 1
ATOM 1561 O O . TRP A 1 184 ? -16.912 -11.224 -2.583 1.00 67.12 184 TRP A O 1
ATOM 1571 N N . TRP A 1 185 ? -15.447 -12.380 -3.809 1.00 61.50 185 TRP A N 1
ATOM 1572 C CA . TRP A 1 185 ? -16.409 -13.331 -4.341 1.00 61.50 185 TRP A CA 1
ATOM 1573 C C . TRP A 1 185 ? -16.812 -14.343 -3.265 1.00 61.50 185 TRP A C 1
ATOM 1575 O O . TRP A 1 185 ? -17.996 -14.554 -3.038 1.00 61.50 185 TRP A O 1
ATOM 1585 N N . SER A 1 186 ? -15.841 -14.878 -2.520 1.00 66.19 186 SER A N 1
ATOM 1586 C CA . SER A 1 186 ? -16.072 -15.883 -1.474 1.00 66.19 186 SER A CA 1
ATOM 1587 C C . SER A 1 186 ? -16.729 -15.328 -0.203 1.00 66.19 186 SER A C 1
ATOM 1589 O O . SER A 1 186 ? -17.381 -16.073 0.530 1.00 66.19 186 SER A O 1
ATOM 1591 N N . HIS A 1 187 ? -16.538 -14.038 0.102 1.00 65.56 187 HIS A N 1
ATOM 1592 C CA . HIS A 1 187 ? -17.011 -13.425 1.353 1.00 65.56 187 HIS A CA 1
ATOM 1593 C C . HIS A 1 187 ? -17.923 -12.205 1.149 1.00 65.56 187 HIS A C 1
ATOM 1595 O O . HIS A 1 187 ? -18.425 -11.661 2.126 1.00 65.56 187 HIS A O 1
ATOM 1601 N N . GLY A 1 188 ? -18.160 -11.785 -0.096 1.00 53.25 188 GLY A N 1
ATOM 1602 C CA . GLY A 1 188 ? -18.830 -10.535 -0.458 1.00 53.25 188 GLY A CA 1
ATOM 1603 C C . GLY A 1 188 ? -17.943 -9.293 -0.274 1.00 53.25 188 GLY A C 1
ATOM 1604 O O . GLY A 1 188 ? -16.868 -9.332 0.335 1.00 53.25 188 GLY A O 1
ATOM 1605 N N . HIS A 1 189 ? -18.372 -8.155 -0.825 1.00 56.97 189 HIS A N 1
ATOM 1606 C CA . HIS A 1 189 ? -17.618 -6.896 -0.762 1.00 56.97 189 HIS A CA 1
ATOM 1607 C C . HIS A 1 189 ? -18.141 -5.959 0.339 1.00 56.97 189 HIS A C 1
ATOM 1609 O O . HIS A 1 189 ? -19.336 -5.892 0.607 1.00 56.97 189 HIS A O 1
ATOM 1615 N N . GLN A 1 190 ? -17.237 -5.221 0.991 1.00 52.88 190 GLN A N 1
ATOM 1616 C CA . GLN A 1 190 ? -17.569 -4.313 2.108 1.00 52.88 190 GLN A CA 1
ATOM 1617 C C . GLN A 1 190 ? -18.024 -2.912 1.676 1.00 52.88 190 GLN A C 1
ATOM 1619 O O . GLN A 1 190 ? -18.313 -2.069 2.516 1.00 52.88 190 GLN A O 1
ATOM 1624 N N . TYR A 1 191 ? -18.027 -2.647 0.371 1.00 49.47 191 TYR A N 1
ATOM 1625 C CA . TYR A 1 191 ? -18.228 -1.316 -0.217 1.00 49.47 191 TYR A CA 1
ATOM 1626 C C . TYR A 1 191 ? -19.471 -1.280 -1.106 1.00 49.47 191 TYR A C 1
ATOM 1628 O O . TYR A 1 191 ? -20.057 -2.318 -1.348 1.00 49.47 191 TYR A O 1
ATOM 1636 N N . GLY A 1 192 ? -19.894 -0.126 -1.619 1.00 40.88 192 GLY A N 1
ATOM 1637 C CA . GLY A 1 192 ? -20.972 -0.062 -2.620 1.00 40.88 192 GLY A CA 1
ATOM 1638 C C . GLY A 1 192 ? -20.573 -0.636 -3.992 1.00 40.88 192 GLY A C 1
ATOM 1639 O O . GLY A 1 192 ? -19.455 -1.126 -4.177 1.00 40.88 192 GLY A O 1
ATOM 1640 N N . ARG A 1 193 ? -21.478 -0.547 -4.982 1.00 38.28 193 ARG A N 1
ATOM 1641 C CA . ARG A 1 193 ? -21.200 -0.915 -6.386 1.00 38.28 193 ARG A CA 1
ATOM 1642 C C . ARG A 1 193 ? -19.962 -0.156 -6.893 1.00 38.28 193 ARG A C 1
ATOM 1644 O O . ARG A 1 193 ? -19.938 1.070 -6.903 1.00 38.28 193 ARG A O 1
ATOM 1651 N N . SER A 1 194 ? -18.926 -0.885 -7.303 1.00 45.50 194 SER A N 1
ATOM 1652 C CA . SER A 1 194 ? -17.716 -0.311 -7.909 1.00 45.50 194 SER A CA 1
ATOM 1653 C C . SER A 1 194 ? -17.932 -0.036 -9.399 1.00 45.50 194 SER A C 1
ATOM 1655 O O . SER A 1 194 ? -18.622 -0.792 -10.073 1.00 45.50 194 SER A O 1
ATOM 1657 N N . TYR A 1 195 ? -17.259 0.986 -9.933 1.00 38.66 195 TYR A N 1
ATOM 1658 C CA . TYR A 1 195 ? -17.288 1.385 -11.352 1.00 38.66 195 TYR A CA 1
ATOM 1659 C C . TYR A 1 195 ? -16.763 0.333 -12.354 1.00 38.66 195 TYR A C 1
ATOM 1661 O O . TYR A 1 195 ? -16.872 0.533 -13.558 1.00 38.66 195 TYR A O 1
ATOM 1669 N N . TYR A 1 196 ? -16.179 -0.774 -11.887 1.00 44.34 196 TYR A N 1
ATOM 1670 C CA . TYR A 1 196 ? -15.685 -1.859 -12.741 1.00 44.34 196 TYR A CA 1
ATOM 1671 C C . TYR A 1 196 ? -16.597 -3.084 -12.622 1.00 44.34 196 TYR A C 1
ATOM 1673 O O . TYR A 1 196 ? -16.788 -3.598 -11.522 1.00 44.34 196 TYR A O 1
ATOM 1681 N N . GLY A 1 197 ? -17.097 -3.583 -13.757 1.00 45.00 197 GLY A N 1
ATOM 1682 C CA . GLY A 1 197 ? -18.131 -4.628 -13.856 1.00 45.00 197 GLY A CA 1
ATOM 1683 C C . GLY A 1 197 ? -17.784 -6.029 -13.329 1.00 45.00 197 GLY A C 1
ATOM 1684 O O . GLY A 1 197 ? -18.621 -6.915 -13.410 1.00 45.00 197 GLY A O 1
ATOM 1685 N N . ASN A 1 198 ? -16.592 -6.233 -12.759 1.00 49.41 198 ASN A N 1
ATOM 1686 C CA . ASN A 1 198 ? -16.148 -7.522 -12.207 1.00 49.41 198 ASN A CA 1
ATOM 1687 C C . ASN A 1 198 ? -16.176 -7.566 -10.669 1.00 49.41 198 ASN A C 1
ATOM 1689 O O . ASN A 1 198 ? -15.469 -8.369 -10.058 1.00 49.41 198 ASN A O 1
ATOM 1693 N N . VAL A 1 199 ? -16.928 -6.674 -10.020 1.00 53.22 199 VAL A N 1
ATOM 1694 C CA . VAL A 1 199 ? -17.129 -6.758 -8.569 1.00 53.22 199 VAL A CA 1
ATOM 1695 C C . VAL A 1 199 ? -18.324 -7.674 -8.290 1.00 53.22 199 VAL A C 1
ATOM 1697 O O . VAL A 1 199 ? -19.356 -7.510 -8.939 1.00 53.22 199 VAL A O 1
ATOM 1700 N N . PRO A 1 200 ? -18.194 -8.644 -7.365 1.00 52.06 200 PRO A N 1
ATOM 1701 C CA . PRO A 1 200 ? -19.296 -9.518 -6.971 1.00 52.06 200 PRO A CA 1
ATOM 1702 C C . PRO A 1 200 ? -20.550 -8.710 -6.636 1.00 52.06 200 PRO A C 1
ATOM 1704 O O . PRO A 1 200 ? -20.445 -7.646 -6.039 1.00 52.06 200 PRO A O 1
ATOM 1707 N N . SER A 1 201 ? -21.727 -9.205 -7.010 1.00 55.38 201 SER A N 1
ATOM 1708 C CA . SER A 1 201 ? -23.011 -8.540 -6.746 1.00 55.38 201 SER A CA 1
ATOM 1709 C C . SER A 1 201 ? -23.483 -8.680 -5.293 1.00 55.38 201 SER A C 1
ATOM 1711 O O . SER A 1 201 ? -24.406 -7.980 -4.878 1.00 55.38 201 SER A O 1
ATOM 1713 N N . SER A 1 202 ? -22.861 -9.575 -4.520 1.00 57.94 202 SER A N 1
ATOM 1714 C CA . SER A 1 202 ? -23.181 -9.827 -3.117 1.00 57.94 202 SER A CA 1
ATOM 1715 C C . SER A 1 202 ? -22.408 -8.891 -2.183 1.00 57.94 202 SER A C 1
ATOM 1717 O O . SER A 1 202 ? -21.179 -8.989 -2.054 1.00 57.94 202 SER A O 1
ATOM 1719 N N . LEU A 1 203 ? -23.146 -8.040 -1.466 1.00 59.69 203 LEU A N 1
ATOM 1720 C CA . LEU A 1 203 ? -22.651 -7.346 -0.273 1.00 59.69 203 LEU A CA 1
ATOM 1721 C C . LEU A 1 203 ? -22.143 -8.378 0.740 1.00 59.69 203 LEU A C 1
ATOM 1723 O O . LEU A 1 203 ? -22.748 -9.437 0.847 1.00 59.69 203 LEU A O 1
ATOM 1727 N N . ASN A 1 204 ? -21.048 -8.088 1.452 1.00 64.31 204 ASN A N 1
ATOM 1728 C CA . ASN A 1 204 ? -20.424 -8.976 2.4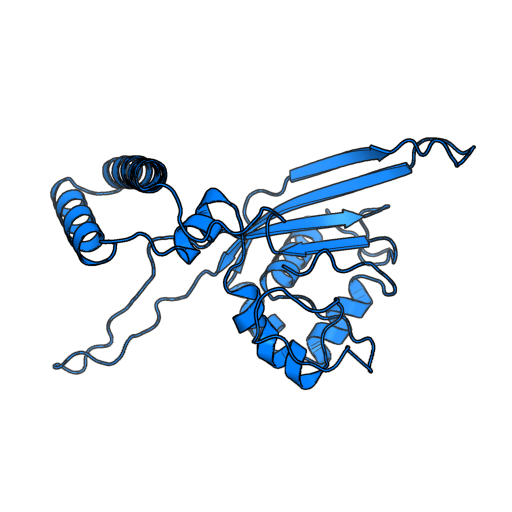47 1.00 64.31 204 ASN A CA 1
ATOM 1729 C C . ASN A 1 204 ? -21.406 -9.336 3.575 1.00 64.31 204 ASN A C 1
ATOM 1731 O O . ASN A 1 204 ? -21.495 -8.591 4.551 1.00 64.31 204 ASN A O 1
ATOM 1735 N N . PRO A 1 205 ? -22.121 -10.477 3.493 1.00 58.59 205 PRO A N 1
ATOM 1736 C CA . PRO A 1 205 ? -23.209 -10.771 4.420 1.00 58.59 205 PRO A CA 1
ATOM 1737 C C . PRO A 1 205 ? -22.673 -11.262 5.770 1.00 58.59 205 PRO A C 1
ATOM 1739 O O . PRO A 1 205 ? -23.395 -11.298 6.758 1.00 58.59 205 PRO A O 1
ATOM 1742 N N . LYS A 1 206 ? -21.386 -11.632 5.814 1.00 63.03 206 LYS A N 1
ATOM 1743 C CA . LYS A 1 206 ? -20.681 -12.100 7.009 1.00 63.03 206 LYS A CA 1
ATOM 1744 C C . LYS A 1 206 ? -19.987 -10.957 7.761 1.00 63.03 206 LYS A C 1
ATOM 1746 O O . LYS A 1 206 ? -19.376 -11.211 8.793 1.00 63.03 206 LYS A O 1
ATOM 1751 N N . ASN A 1 207 ? -20.022 -9.725 7.237 1.00 66.19 207 ASN A N 1
ATOM 1752 C CA . ASN A 1 207 ? -19.296 -8.560 7.759 1.00 66.19 207 ASN A CA 1
ATOM 1753 C C . ASN A 1 207 ? -17.793 -8.810 8.023 1.00 66.19 207 ASN A C 1
ATOM 1755 O O . ASN A 1 207 ? -17.169 -8.138 8.844 1.00 66.19 207 ASN A O 1
ATOM 1759 N N . VAL A 1 208 ? -17.171 -9.754 7.305 1.00 68.00 208 VAL A N 1
ATOM 1760 C CA . VAL A 1 208 ? -15.767 -10.137 7.533 1.00 68.00 208 VAL A CA 1
ATOM 1761 C C . VAL A 1 208 ? -14.835 -9.133 6.862 1.00 68.00 208 VAL A C 1
ATOM 1763 O O . VAL A 1 208 ? -14.778 -9.072 5.632 1.00 68.00 208 VAL A O 1
ATOM 1766 N N . ILE A 1 209 ? -14.082 -8.360 7.652 1.00 74.19 209 ILE A N 1
ATOM 1767 C CA . ILE A 1 209 ? -13.008 -7.484 7.152 1.00 74.19 209 ILE A CA 1
ATOM 1768 C C . ILE A 1 209 ? -11.750 -8.316 6.888 1.00 74.19 209 ILE A C 1
ATOM 1770 O O . ILE A 1 209 ? -11.313 -9.080 7.744 1.00 74.19 209 ILE A O 1
ATOM 1774 N N . PHE A 1 210 ? -11.135 -8.125 5.719 1.00 77.25 210 PHE A N 1
ATOM 1775 C CA . PHE A 1 210 ? -9.828 -8.696 5.389 1.00 77.25 210 PHE A CA 1
ATOM 1776 C C . PHE A 1 210 ? -8.882 -7.640 4.815 1.00 77.25 210 PHE A C 1
ATOM 1778 O O . PHE A 1 210 ? -9.285 -6.707 4.114 1.00 77.25 210 PHE A O 1
ATOM 1785 N N . LEU A 1 211 ? -7.589 -7.818 5.079 1.00 81.12 211 LEU A N 1
ATOM 1786 C CA . LEU A 1 211 ? -6.534 -6.908 4.647 1.00 81.12 211 LEU A CA 1
ATOM 1787 C C . LEU A 1 211 ? -5.793 -7.462 3.427 1.00 81.12 211 LEU A C 1
ATOM 1789 O O . LEU A 1 211 ? -5.481 -8.652 3.371 1.00 81.12 211 LEU A O 1
ATOM 1793 N N . PRO A 1 212 ? -5.452 -6.623 2.435 1.00 80.44 212 PRO A N 1
ATOM 1794 C CA . PRO A 1 212 ? -4.544 -7.028 1.372 1.00 80.44 212 PRO A CA 1
ATOM 1795 C C . PRO A 1 212 ? -3.130 -7.250 1.920 1.00 80.44 212 PRO A C 1
ATOM 1797 O O . PRO A 1 212 ? -2.717 -6.593 2.873 1.00 80.44 212 PRO A O 1
ATOM 1800 N N . LYS A 1 213 ? -2.342 -8.108 1.259 1.00 84.06 213 LYS A N 1
ATOM 1801 C CA . LYS A 1 213 ? -0.967 -8.432 1.681 1.00 84.06 213 LYS A CA 1
ATOM 1802 C C . LYS A 1 213 ? -0.056 -7.202 1.867 1.00 84.06 213 LYS A C 1
ATOM 1804 O O . LYS A 1 213 ? 0.693 -7.158 2.833 1.00 84.06 213 LYS A O 1
ATOM 1809 N N . HIS A 1 214 ? -0.224 -6.162 1.043 1.00 85.25 214 HIS A N 1
ATOM 1810 C CA . HIS A 1 214 ? 0.485 -4.883 1.184 1.00 85.25 214 HIS A CA 1
ATOM 1811 C C . HIS A 1 214 ? 0.189 -4.184 2.515 1.00 85.25 214 HIS A C 1
ATOM 1813 O O . HIS A 1 214 ? 1.084 -3.601 3.121 1.00 85.25 214 HIS A O 1
ATOM 1819 N N . MET A 1 215 ? -1.064 -4.251 2.973 1.00 86.62 215 MET A N 1
ATOM 1820 C CA . MET A 1 215 ? -1.476 -3.659 4.242 1.00 86.62 215 MET A CA 1
ATOM 1821 C C . MET A 1 215 ? -1.014 -4.515 5.422 1.00 86.62 215 MET A C 1
ATOM 1823 O O . MET A 1 215 ? -0.541 -3.961 6.403 1.00 86.62 215 MET A O 1
ATOM 1827 N N . ILE A 1 216 ? -1.058 -5.849 5.299 1.00 90.25 216 ILE A N 1
ATOM 1828 C CA . ILE A 1 216 ? -0.485 -6.762 6.303 1.00 90.25 216 ILE A CA 1
ATOM 1829 C C . ILE A 1 216 ? 1.003 -6.455 6.493 1.00 90.25 216 ILE A C 1
ATOM 1831 O O . ILE A 1 216 ? 1.425 -6.180 7.608 1.00 90.25 216 ILE A O 1
ATOM 1835 N N . ASN A 1 217 ? 1.779 -6.404 5.404 1.00 90.81 217 ASN A N 1
ATOM 1836 C CA . ASN A 1 217 ? 3.204 -6.086 5.467 1.00 90.81 217 ASN A CA 1
ATOM 1837 C C . ASN A 1 217 ? 3.468 -4.713 6.088 1.00 90.81 217 ASN A C 1
ATOM 1839 O O . ASN A 1 217 ? 4.374 -4.562 6.901 1.00 90.81 217 ASN A O 1
ATOM 1843 N N . PHE A 1 218 ? 2.670 -3.707 5.725 1.00 91.56 218 PHE A N 1
ATOM 1844 C CA . PHE A 1 218 ? 2.798 -2.375 6.300 1.00 91.56 218 PHE A CA 1
ATOM 1845 C C . PHE A 1 218 ? 2.549 -2.380 7.813 1.00 91.56 218 PHE A C 1
ATOM 1847 O O . PHE A 1 218 ? 3.374 -1.860 8.558 1.00 91.56 218 PHE A O 1
ATOM 1854 N N . ILE A 1 219 ? 1.475 -3.026 8.274 1.00 92.88 219 ILE A N 1
ATOM 1855 C CA . ILE A 1 219 ? 1.155 -3.157 9.702 1.00 92.88 219 ILE A CA 1
ATOM 1856 C C . ILE A 1 219 ? 2.254 -3.930 10.441 1.00 92.88 219 ILE A C 1
ATOM 1858 O O . ILE A 1 219 ? 2.691 -3.495 11.502 1.00 92.88 219 ILE A O 1
ATOM 1862 N N . THR A 1 220 ? 2.756 -5.030 9.871 1.00 92.44 220 THR A N 1
ATOM 1863 C CA . THR A 1 220 ? 3.858 -5.804 10.460 1.00 92.44 220 THR A CA 1
ATOM 1864 C C . THR A 1 220 ? 5.113 -4.954 10.639 1.00 92.44 220 THR A C 1
ATOM 1866 O O . THR A 1 220 ? 5.712 -4.987 11.709 1.00 92.44 220 THR A O 1
ATOM 1869 N N . VAL A 1 221 ? 5.492 -4.153 9.637 1.00 92.56 221 VAL A N 1
ATOM 1870 C CA . VAL A 1 221 ? 6.647 -3.247 9.751 1.00 92.56 221 VAL A CA 1
ATOM 1871 C C . VAL A 1 221 ? 6.415 -2.192 10.836 1.00 92.56 221 VAL A C 1
ATOM 1873 O O . VAL A 1 221 ? 7.328 -1.900 11.603 1.00 92.56 221 VAL A O 1
ATOM 1876 N N . LEU A 1 222 ? 5.202 -1.642 10.947 1.00 93.62 222 LEU A N 1
ATOM 1877 C CA . LEU A 1 222 ? 4.870 -0.666 11.990 1.00 93.62 222 LEU A CA 1
ATOM 1878 C C . LEU A 1 222 ? 4.946 -1.256 13.404 1.00 93.62 222 LEU A C 1
ATOM 1880 O O . LEU A 1 222 ? 5.404 -0.566 14.313 1.00 93.62 222 LEU A O 1
ATOM 1884 N N . LEU A 1 223 ? 4.528 -2.512 13.584 1.00 93.44 223 LEU A N 1
ATOM 1885 C CA . LEU A 1 223 ? 4.666 -3.244 14.847 1.00 93.44 223 LEU A CA 1
ATOM 1886 C C . LEU A 1 223 ? 6.139 -3.499 15.184 1.00 93.44 223 LEU A C 1
ATOM 1888 O O . LEU A 1 223 ? 6.583 -3.198 16.286 1.00 93.44 223 LEU A O 1
ATOM 1892 N N . GLN A 1 224 ? 6.922 -3.980 14.214 1.00 92.19 224 GLN A N 1
ATOM 1893 C CA . GLN A 1 224 ? 8.357 -4.244 14.389 1.00 92.19 224 GLN A CA 1
ATOM 1894 C C . GLN A 1 224 ? 9.158 -2.983 14.735 1.00 92.19 224 GLN A C 1
ATOM 1896 O O . GLN A 1 224 ? 10.136 -3.059 15.470 1.00 92.19 224 GLN A O 1
ATOM 1901 N N . GLN A 1 225 ? 8.749 -1.824 14.216 1.00 91.81 225 GLN A N 1
ATOM 1902 C CA . GLN A 1 225 ? 9.367 -0.531 14.524 1.00 91.81 225 GLN A CA 1
ATOM 1903 C C . GLN A 1 225 ? 8.856 0.097 15.831 1.00 91.81 225 GLN A C 1
ATOM 1905 O O . GLN A 1 225 ? 9.271 1.203 16.169 1.00 91.81 225 GLN A O 1
ATOM 1910 N N . GLY A 1 226 ? 7.929 -0.552 16.545 1.00 91.06 226 GLY A N 1
ATOM 1911 C CA . GLY A 1 226 ? 7.317 -0.012 17.764 1.00 91.06 226 GLY A CA 1
ATOM 1912 C C . GLY A 1 226 ? 6.433 1.221 17.535 1.00 91.06 226 GLY A C 1
ATOM 1913 O O . GLY A 1 226 ? 6.093 1.920 18.491 1.00 91.06 226 GLY A O 1
ATOM 1914 N N . VAL A 1 227 ? 6.067 1.506 16.278 1.00 91.50 227 VAL A N 1
ATOM 1915 C CA . VAL A 1 227 ? 5.190 2.627 15.909 1.00 91.50 227 VAL A CA 1
ATOM 1916 C C . VAL A 1 227 ? 3.748 2.310 16.279 1.00 91.50 227 VAL A C 1
ATOM 1918 O O . VAL A 1 227 ? 3.082 3.143 16.884 1.00 91.50 227 VAL A O 1
ATOM 1921 N N . LEU A 1 228 ? 3.267 1.119 15.912 1.00 90.81 228 LEU A N 1
ATOM 1922 C CA . LEU A 1 228 ? 1.992 0.595 16.397 1.00 90.81 228 LEU A CA 1
ATOM 1923 C C . LEU A 1 228 ? 2.252 -0.250 17.637 1.00 90.81 228 LEU A C 1
ATOM 1925 O O . LEU A 1 228 ? 3.073 -1.163 17.593 1.00 90.81 228 LEU A O 1
ATOM 1929 N N . LYS A 1 229 ? 1.542 0.052 18.723 1.00 88.94 229 LYS A N 1
ATOM 1930 C CA . LYS A 1 229 ? 1.691 -0.652 19.997 1.00 88.94 229 LYS A CA 1
ATOM 1931 C C . LYS A 1 229 ? 0.515 -1.580 20.270 1.00 88.94 229 LYS A C 1
ATOM 1933 O O . LYS A 1 229 ? -0.623 -1.299 19.882 1.00 88.94 229 LYS A O 1
ATOM 1938 N N . GLU A 1 230 ? 0.815 -2.674 20.951 1.00 81.56 230 GLU A N 1
ATOM 1939 C CA . GLU A 1 230 ? -0.196 -3.462 21.650 1.00 81.56 230 GLU A CA 1
ATOM 1940 C C . GLU A 1 230 ? -0.673 -2.638 22.852 1.00 81.56 230 GLU A C 1
ATOM 1942 O O . GLU A 1 230 ? 0.144 -1.980 23.503 1.00 81.56 230 GLU A O 1
ATOM 1947 N N . GLY A 1 231 ? -1.993 -2.542 23.017 1.00 60.09 231 GLY A N 1
ATOM 1948 C CA . GLY A 1 231 ? -2.623 -1.829 24.128 1.00 60.09 231 GLY A CA 1
ATOM 1949 C C . GLY A 1 231 ? -2.539 -2.601 25.431 1.00 60.09 231 GLY A C 1
ATOM 1950 O O . GLY A 1 231 ? -2.461 -3.848 25.371 1.00 60.09 231 GLY A O 1
#

pLDDT: mean 72.23, std 14.38, range [35.97, 93.62]

Sequence (231 aa):
MPDAIAGTFTMRQVLFFTQQYVKNRFDNYKRDVTKRIVIKRIQKYKADRPGGPTILFQVESKSYPQYNPYFTRKDKRGRLRSYQRTTPHYYDCILQFDRLSIDTVHWRGRVGSGKVWIAHPSQQKIKQIYKETRADWKKRYSPERVREEIKKQKDRAKYLDIGDYNSQVNGINGDFIFRCSFAWWSHGHQYGRSYYGNVPSSLNPKNVIFLPKHMINFITVLLQQGVLKEG

Radius of gyration: 20.37 Å; chains: 1; bounding box: 51×49×52 Å

Foldseek 3Di:
DFDKDAFPAFLVVQAVLQCVQPVVLVVQLVQKDKDDKDKDWDWDDDPPDPDGTQTKIKIKIKMWGNDFFDQDDQDVVRHGDRDDDPQTQIWMWIKMASDQASHDSGMIIDTFLPDDQDQDDDPVVVVVVVVVVLVVCVVPDDPVVSVVVNVVCVVVPVPCHSSSCCRPPRSGDPCCCVQCLVVCQVQNDCGPDDPDPSGDPDHRPVPRRHDGSRNVSVVVVCVVVVSYDHD